Protein AF-A0A7S3BPE2-F1 (afdb_monomer)

pLDDT: mean 86.4, std 15.08, range [36.81, 98.5]

Secondary structure (DSSP, 8-state):
--EEEEEEE--TTS-PPTTSEEEEEETTEEEEEEEEEEET-SHHHHHHHHHHHHHTSTT--SSEEETTSPBT-EEEETTEEEEE---HHHHHHHHHTTS--S--SSSSBSSTT-B-PPP-S--EE-THHHHTTTTTTTT-PPPBGGGBEEEEHHHHHHHHHHHHTSBHHHHHHHTTTSTTGGGGGGHHHHHHHHHHHHHHTT--TT-EEEE-SEETTEE--HHHHHHHHHHHHHHHHHTT--HHHHHHHHHHHHHHHHHHHHHHTS-------------

Nearest PDB structures (foldseek):
  3cj9-assembly1_A  TM=8.556E-01  e=2.324E-18  Rattus norvegicus
  3cja-assembly1_A  TM=8.419E-01  e=1.132E-17  Rattus norvegicus
  4br2-assembly1_A  TM=8.421E-01  e=2.034E-17  Rattus norvegicus
  4br5-assembly1_A  TM=8.458E-01  e=2.287E-17  Rattus norvegicus
  4cd3-assembly1_A  TM=8.535E-01  e=8.808E-17  Rattus norvegicus

Solvent-accessible surface area (backbone atoms only — not comparable to full-atom values): 15849 Å² total; per-residue (Å²): 87,52,46,39,74,53,75,50,79,48,68,80,84,57,90,66,61,90,82,41,62,45,81,45,79,56,95,93,42,80,40,37,30,37,51,47,74,42,77,62,54,6,69,53,36,46,55,52,51,53,54,53,60,58,69,70,48,82,92,66,67,84,58,37,78,34,33,31,24,20,30,78,34,73,49,76,55,96,93,40,50,32,32,17,60,12,36,41,71,60,24,32,57,56,44,39,68,77,52,46,63,90,51,57,92,48,100,39,47,36,39,71,40,36,70,42,79,87,82,80,84,76,52,69,33,42,56,67,56,13,56,54,29,57,71,70,38,53,82,74,59,83,58,43,84,76,61,22,39,77,45,27,45,49,55,52,46,56,36,29,42,60,53,12,66,28,35,44,69,55,39,41,60,75,34,58,89,44,99,59,30,96,50,40,63,46,45,31,36,49,30,26,38,53,43,27,48,42,49,44,64,64,52,55,57,79,42,61,30,39,28,27,50,42,58,97,84,40,71,65,53,71,64,61,55,53,52,52,53,51,51,52,54,53,55,63,62,64,67,68,68,54,77,64,59,60,50,53,54,52,50,50,53,49,51,50,52,51,51,53,52,52,59,68,72,69,66,90,74,81,92,78,85,88,86,86,81,85,135

Structure (mmCIF, N/CA/C/O backbone):
data_AF-A0A7S3BPE2-F1
#
_entry.id   AF-A0A7S3BPE2-F1
#
loop_
_atom_site.group_PDB
_atom_site.id
_atom_site.type_symbol
_atom_site.label_atom_id
_atom_site.label_alt_id
_atom_site.label_comp_id
_atom_site.label_asym_id
_atom_site.label_entity_id
_atom_site.label_seq_id
_atom_site.pdbx_PDB_ins_code
_atom_site.Cartn_x
_atom_site.Cartn_y
_atom_site.Cartn_z
_atom_site.occupancy
_atom_site.B_iso_or_equiv
_atom_site.auth_seq_id
_atom_site.auth_comp_id
_atom_site.auth_asym_id
_atom_site.auth_atom_id
_atom_site.pdbx_PDB_model_num
ATOM 1 N N . GLY A 1 1 ? -8.905 -0.118 -6.591 1.00 89.12 1 GLY A N 1
ATOM 2 C CA . GLY A 1 1 ? -9.637 -0.971 -5.640 1.00 89.12 1 GLY A CA 1
ATOM 3 C C . GLY A 1 1 ? -9.271 -2.443 -5.707 1.00 89.12 1 GLY A C 1
ATOM 4 O O . GLY A 1 1 ? -8.959 -3.003 -4.668 1.00 89.12 1 GLY A O 1
ATOM 5 N N . GLY A 1 2 ? -9.324 -3.086 -6.885 1.00 95.75 2 GLY A N 1
ATOM 6 C CA . GLY A 1 2 ? -9.268 -4.557 -6.994 1.00 95.75 2 GLY A CA 1
ATOM 7 C C . GLY A 1 2 ? -7.913 -5.203 -7.315 1.00 95.75 2 GLY A C 1
ATOM 8 O O . GLY A 1 2 ? -7.803 -6.421 -7.237 1.00 95.75 2 GLY A O 1
ATOM 9 N N . SER A 1 3 ? -6.881 -4.442 -7.676 1.00 96.56 3 SER A N 1
ATOM 10 C CA . SER A 1 3 ? -5.548 -4.979 -7.981 1.00 96.56 3 SER A CA 1
ATOM 11 C C . SER A 1 3 ? -4.438 -4.004 -7.593 1.00 96.56 3 SER A C 1
ATOM 13 O O . SER A 1 3 ? -4.698 -2.818 -7.374 1.00 96.56 3 SER A O 1
ATOM 15 N N . VAL A 1 4 ? -3.213 -4.525 -7.530 1.00 97.06 4 VAL A N 1
ATOM 16 C CA . VAL A 1 4 ? -1.966 -3.757 -7.425 1.00 97.06 4 VAL A CA 1
ATOM 17 C C . VAL A 1 4 ? -1.021 -4.156 -8.551 1.00 97.06 4 VAL A C 1
ATOM 19 O O . VAL A 1 4 ? -1.048 -5.297 -9.023 1.00 97.06 4 VAL A O 1
ATOM 22 N N . GLN A 1 5 ? -0.203 -3.215 -9.007 1.00 96.44 5 GLN A N 1
ATOM 23 C CA . GLN A 1 5 ? 0.794 -3.430 -10.045 1.00 96.44 5 GLN A CA 1
ATOM 24 C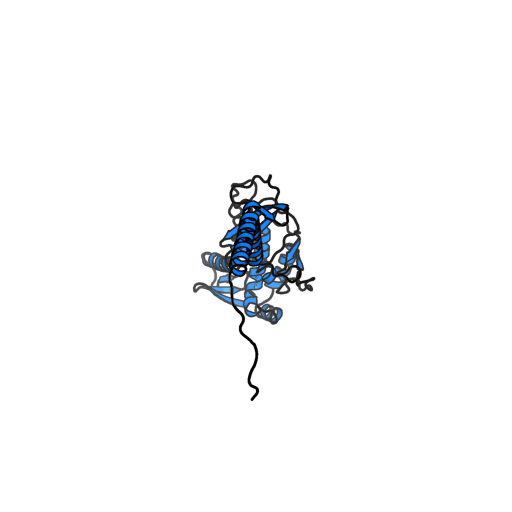 C . GLN A 1 5 ? 2.178 -3.039 -9.539 1.00 96.44 5 GLN A C 1
ATOM 26 O O . GLN A 1 5 ? 2.329 -2.056 -8.817 1.00 96.44 5 GLN A O 1
ATOM 31 N N . ILE A 1 6 ? 3.186 -3.788 -9.973 1.00 96.31 6 ILE A N 1
ATOM 32 C CA . ILE A 1 6 ? 4.593 -3.414 -9.866 1.00 96.31 6 ILE A CA 1
ATOM 33 C C . ILE A 1 6 ? 5.213 -3.487 -11.262 1.00 96.31 6 ILE A C 1
ATOM 35 O O . ILE A 1 6 ? 5.006 -4.451 -12.005 1.00 96.31 6 ILE A O 1
ATOM 39 N N . VAL A 1 7 ? 5.927 -2.425 -11.627 1.00 94.88 7 VAL A N 1
ATOM 40 C CA . VAL A 1 7 ? 6.552 -2.258 -12.938 1.00 94.88 7 VAL A CA 1
ATOM 41 C C . VAL A 1 7 ? 7.917 -1.621 -12.746 1.00 94.88 7 VAL A C 1
ATOM 43 O O . VAL A 1 7 ? 8.023 -0.617 -12.041 1.00 94.88 7 VAL A O 1
ATOM 46 N N . PHE A 1 8 ? 8.952 -2.195 -13.354 1.00 94.62 8 PHE A N 1
ATOM 47 C CA . PHE A 1 8 ? 10.292 -1.612 -13.365 1.00 94.62 8 PHE A CA 1
ATOM 48 C C . PHE A 1 8 ? 11.137 -2.174 -14.507 1.00 94.62 8 PHE A C 1
ATOM 50 O O . PHE A 1 8 ? 10.901 -3.277 -15.002 1.00 94.62 8 PHE A O 1
ATOM 57 N N . GLU A 1 9 ? 12.127 -1.397 -14.932 1.00 91.88 9 GLU A N 1
ATOM 58 C CA . GLU A 1 9 ? 13.112 -1.829 -15.919 1.00 91.88 9 GLU A CA 1
ATOM 59 C C . GLU A 1 9 ? 14.073 -2.849 -15.300 1.00 91.88 9 GLU A C 1
ATOM 61 O O . GLU A 1 9 ? 14.534 -2.689 -14.166 1.00 91.88 9 GLU A O 1
ATOM 66 N N . THR A 1 10 ? 14.375 -3.910 -16.042 1.00 89.00 10 THR A N 1
ATOM 67 C CA . THR A 1 10 ? 15.312 -4.953 -15.623 1.00 89.00 10 THR A CA 1
ATOM 68 C C . THR A 1 10 ? 16.063 -5.496 -16.843 1.00 89.00 10 THR A C 1
ATOM 70 O O . THR A 1 10 ? 15.498 -5.511 -17.945 1.00 89.00 10 THR A O 1
ATOM 73 N N . PRO A 1 11 ? 17.332 -5.934 -16.702 1.00 84.31 11 PRO A N 1
ATOM 74 C CA . PRO A 1 11 ? 18.114 -6.416 -17.834 1.00 84.31 11 PRO A CA 1
ATOM 75 C C . PRO A 1 11 ? 17.388 -7.505 -18.631 1.00 84.31 11 PRO A C 1
ATOM 77 O O . PRO A 1 11 ? 16.790 -8.420 -18.059 1.00 84.31 11 PRO A O 1
ATOM 80 N N . ALA A 1 12 ? 17.495 -7.445 -19.961 1.00 72.19 12 ALA A N 1
ATOM 81 C CA . ALA A 1 12 ? 16.906 -8.442 -20.861 1.00 72.19 12 ALA A CA 1
ATOM 82 C C . ALA A 1 12 ? 17.472 -9.861 -20.643 1.00 72.19 12 ALA A C 1
ATOM 84 O O . ALA A 1 12 ? 16.830 -10.846 -20.984 1.00 72.19 12 ALA A O 1
ATOM 85 N N . SER A 1 13 ? 18.657 -9.973 -20.029 1.00 65.56 13 SER A N 1
ATOM 86 C CA . SER A 1 13 ? 19.271 -11.241 -19.612 1.00 65.56 13 SER A CA 1
ATOM 87 C C . SER A 1 13 ? 18.634 -11.865 -18.364 1.00 65.56 13 SER A C 1
ATOM 89 O O . SER A 1 13 ? 19.063 -12.937 -17.927 1.00 65.56 13 SER A O 1
ATOM 91 N N . SER A 1 14 ? 17.631 -11.218 -17.764 1.00 68.62 14 SER A N 1
ATOM 92 C CA . SER A 1 14 ? 16.853 -11.825 -16.689 1.00 68.62 14 SER A CA 1
ATOM 93 C C . SER A 1 14 ? 16.206 -13.117 -17.202 1.00 68.62 14 SER A C 1
ATOM 95 O O . SER A 1 14 ? 15.531 -13.133 -18.227 1.00 68.62 14 SER A O 1
ATOM 97 N N . LYS A 1 15 ? 16.424 -14.237 -16.496 1.00 75.94 15 LYS A N 1
ATOM 98 C CA . LYS A 1 15 ? 15.817 -15.551 -16.796 1.00 75.94 15 LYS A CA 1
ATOM 99 C C . LYS A 1 15 ? 14.327 -15.568 -16.422 1.00 75.94 15 LYS A C 1
ATOM 101 O O . LYS A 1 15 ? 13.873 -16.431 -15.675 1.00 75.94 15 LYS A O 1
ATOM 106 N N . ALA A 1 16 ? 13.591 -14.555 -16.861 1.00 84.88 16 ALA A N 1
ATOM 107 C CA . ALA A 1 16 ? 12.189 -14.389 -16.549 1.00 84.88 16 ALA A CA 1
ATOM 108 C C . ALA A 1 16 ? 11.344 -15.418 -17.316 1.00 84.88 16 ALA A C 1
ATOM 110 O O . ALA A 1 16 ? 11.596 -15.656 -18.501 1.00 84.88 16 ALA A O 1
ATOM 111 N N . PRO A 1 17 ? 10.321 -16.016 -16.684 1.00 87.75 17 PRO A N 1
ATOM 112 C CA . PRO A 1 17 ? 9.344 -16.830 -17.392 1.00 87.75 17 PRO A CA 1
ATOM 113 C C . PRO A 1 17 ? 8.594 -16.014 -18.453 1.00 87.75 17 PRO A C 1
ATOM 115 O O . PRO A 1 17 ? 8.431 -14.794 -18.330 1.00 87.75 17 PRO A O 1
ATOM 118 N N . ALA A 1 18 ? 8.079 -16.702 -19.473 1.00 86.06 18 ALA A N 1
ATOM 119 C CA . ALA A 1 18 ? 7.260 -16.078 -20.506 1.00 86.06 18 ALA A CA 1
ATOM 120 C C . ALA A 1 18 ? 6.070 -15.313 -19.890 1.00 86.06 18 ALA A C 1
ATOM 122 O O . ALA A 1 18 ? 5.409 -15.798 -18.972 1.00 86.06 18 ALA A O 1
ATOM 123 N N . GLY A 1 19 ? 5.810 -14.104 -20.395 1.00 86.31 19 GLY A N 1
ATOM 124 C CA . GLY A 1 19 ? 4.695 -13.253 -19.962 1.00 86.31 19 GLY A CA 1
ATOM 125 C C . GLY A 1 19 ? 4.984 -12.302 -18.792 1.00 86.31 19 GLY A C 1
ATOM 126 O O . GLY A 1 19 ? 4.148 -11.449 -18.510 1.00 86.31 19 GLY A O 1
ATOM 127 N N . TYR A 1 20 ? 6.149 -12.390 -18.141 1.00 90.31 20 TYR A N 1
ATOM 128 C CA . TYR A 1 20 ? 6.545 -11.456 -17.069 1.00 90.31 20 TYR A CA 1
ATOM 129 C C . TYR A 1 20 ? 7.317 -10.227 -17.566 1.00 90.31 20 TYR A C 1
ATOM 131 O O . TYR A 1 20 ? 7.440 -9.237 -16.843 1.00 90.31 20 TYR A O 1
ATOM 139 N N . MET A 1 21 ? 7.834 -10.301 -18.791 1.00 91.81 21 MET A N 1
ATOM 140 C CA . MET A 1 21 ? 8.664 -9.278 -19.418 1.00 91.81 21 MET A CA 1
ATOM 141 C C . MET A 1 21 ? 7.967 -8.694 -20.642 1.00 91.81 21 MET A C 1
ATOM 143 O O . MET A 1 21 ? 7.301 -9.414 -21.385 1.00 91.81 21 MET A O 1
ATOM 147 N N . GLN A 1 22 ? 8.147 -7.394 -20.848 1.00 89.38 22 GLN A N 1
ATOM 148 C CA . GLN A 1 22 ? 7.654 -6.634 -21.990 1.00 89.38 22 GLN A CA 1
ATOM 149 C C . GLN A 1 22 ? 8.799 -5.815 -22.585 1.00 89.38 22 GLN A C 1
ATOM 151 O O . GLN A 1 22 ? 9.585 -5.214 -21.851 1.00 89.38 22 GLN A O 1
ATOM 156 N N . SER A 1 23 ? 8.879 -5.774 -23.911 1.00 87.81 23 SER A N 1
ATOM 157 C CA . SER A 1 23 ? 9.808 -4.905 -24.635 1.00 87.81 23 SER A CA 1
ATOM 158 C C . SER A 1 23 ? 9.074 -3.648 -25.087 1.00 87.81 23 SER A C 1
ATOM 160 O O . SER A 1 23 ? 8.006 -3.738 -25.690 1.00 87.81 23 SER A O 1
ATOM 162 N N . LEU A 1 24 ? 9.637 -2.478 -24.793 1.00 85.19 24 LEU A N 1
ATOM 163 C CA . LEU A 1 24 ? 9.073 -1.183 -25.162 1.00 85.19 24 LEU A CA 1
ATOM 164 C C . LEU A 1 24 ? 10.133 -0.329 -25.857 1.00 85.19 24 LEU A C 1
ATOM 166 O O . LEU A 1 24 ? 11.101 0.080 -25.223 1.00 85.19 24 LEU A O 1
ATOM 170 N N . SER A 1 25 ? 9.907 0.006 -27.124 1.00 84.31 25 SER A N 1
ATOM 171 C CA . SER A 1 25 ? 10.701 1.007 -27.840 1.00 84.31 25 SER A CA 1
ATOM 172 C C . SER A 1 25 ? 10.035 2.374 -27.691 1.00 84.31 25 SER A C 1
ATOM 174 O O . SER A 1 25 ? 8.953 2.610 -28.229 1.00 84.31 25 SER A O 1
ATOM 176 N N . PHE A 1 26 ? 10.648 3.284 -26.936 1.00 80.94 26 PHE A N 1
ATOM 177 C CA . PHE A 1 26 ? 10.093 4.615 -26.686 1.00 80.94 26 PHE A CA 1
ATOM 178 C C . PHE A 1 26 ? 11.198 5.669 -26.582 1.00 80.94 26 PHE A C 1
ATOM 180 O O . PHE A 1 26 ? 12.215 5.469 -25.920 1.00 80.94 26 PHE A O 1
ATOM 187 N N . GLY A 1 27 ? 11.006 6.817 -27.241 1.00 81.12 27 GLY A N 1
ATOM 188 C CA . GLY A 1 27 ? 11.987 7.910 -27.222 1.00 81.12 27 GLY A CA 1
ATOM 189 C C . GLY A 1 27 ? 13.354 7.526 -27.805 1.00 81.12 27 GLY A C 1
ATOM 190 O O . GLY A 1 27 ? 14.374 7.991 -27.307 1.00 81.12 27 GLY A O 1
ATOM 191 N N . GLY A 1 28 ? 13.378 6.645 -28.813 1.00 83.62 28 GLY A N 1
ATOM 192 C CA . GLY A 1 28 ? 14.608 6.177 -29.464 1.00 83.62 28 GLY A CA 1
ATOM 193 C C . GLY A 1 28 ? 15.440 5.190 -28.638 1.00 83.62 28 GLY A C 1
ATOM 194 O O . GLY A 1 28 ? 16.606 4.975 -28.955 1.00 83.62 28 GLY A O 1
ATOM 195 N N . ARG A 1 29 ? 14.870 4.616 -27.571 1.00 85.94 29 ARG A N 1
ATOM 196 C CA . ARG A 1 29 ? 15.522 3.615 -26.719 1.00 85.94 29 ARG A CA 1
ATOM 197 C C . ARG A 1 29 ? 14.636 2.390 -26.563 1.00 85.94 29 ARG A C 1
ATOM 199 O O . ARG A 1 29 ? 13.413 2.520 -26.493 1.00 85.94 29 ARG A O 1
ATOM 206 N N . ASP A 1 30 ? 15.276 1.235 -26.452 1.00 87.62 30 ASP A N 1
ATOM 207 C CA . ASP A 1 30 ? 14.616 -0.028 -26.152 1.00 87.62 30 ASP A CA 1
ATOM 208 C C . ASP A 1 30 ? 14.703 -0.320 -24.657 1.00 87.62 30 ASP A C 1
ATOM 210 O O . ASP A 1 30 ? 15.779 -0.296 -24.059 1.00 87.62 30 ASP A O 1
ATOM 214 N N . HIS A 1 31 ? 13.552 -0.607 -24.065 1.00 87.88 31 HIS A N 1
ATOM 215 C CA . HIS A 1 31 ? 13.393 -0.885 -22.649 1.00 87.88 31 HIS A CA 1
ATOM 216 C C . HIS A 1 31 ? 12.900 -2.315 -22.451 1.00 87.88 31 HIS A C 1
ATOM 218 O O . HIS A 1 31 ? 11.944 -2.757 -23.089 1.00 87.88 31 HIS A O 1
ATOM 224 N N . SER A 1 32 ? 13.537 -3.027 -21.525 1.00 91.12 32 SER A N 1
ATOM 225 C CA . SER A 1 32 ? 13.112 -4.346 -21.059 1.00 91.12 32 SER A CA 1
ATOM 226 C C . SER A 1 32 ? 12.452 -4.183 -19.695 1.00 91.12 32 SER A C 1
ATOM 228 O O . SER A 1 32 ? 13.100 -3.825 -18.711 1.00 91.12 32 SER A O 1
ATOM 230 N N . ILE A 1 33 ? 11.141 -4.392 -19.639 1.00 92.44 33 ILE A N 1
ATOM 231 C CA . ILE A 1 33 ? 10.307 -3.994 -18.507 1.00 92.44 33 ILE A CA 1
ATOM 232 C C . ILE A 1 33 ? 9.661 -5.230 -17.896 1.00 92.44 33 ILE A C 1
ATOM 234 O O . ILE A 1 33 ? 8.956 -5.976 -18.572 1.00 92.44 33 ILE A O 1
ATOM 238 N N . TYR A 1 34 ? 9.858 -5.416 -16.597 1.00 94.56 34 TYR A N 1
ATOM 239 C CA . TYR A 1 34 ? 9.073 -6.357 -15.815 1.00 94.56 34 TYR A CA 1
ATOM 240 C C . TYR A 1 34 ? 7.720 -5.732 -15.478 1.00 94.56 34 TYR A C 1
ATOM 242 O O . TYR A 1 34 ? 7.660 -4.604 -14.982 1.00 94.56 34 TYR A O 1
ATOM 250 N N . VAL A 1 35 ? 6.636 -6.470 -15.718 1.00 92.81 35 VAL A N 1
ATOM 251 C CA . VAL A 1 35 ? 5.269 -6.027 -15.424 1.00 92.81 35 VAL A CA 1
ATOM 252 C C . VAL A 1 35 ? 4.528 -7.143 -14.709 1.00 92.81 35 VAL A C 1
ATOM 254 O O . VAL A 1 35 ? 4.359 -8.237 -15.246 1.00 92.81 35 VAL A O 1
ATOM 257 N N . LYS A 1 36 ? 4.003 -6.852 -13.517 1.00 95.12 36 LYS A N 1
ATOM 258 C CA . LYS A 1 36 ? 3.102 -7.770 -12.821 1.00 95.12 36 LYS A CA 1
ATOM 259 C C . LYS A 1 36 ? 1.913 -7.036 -12.237 1.00 95.12 36 LYS A C 1
ATOM 261 O O . LYS A 1 36 ? 2.066 -6.067 -11.500 1.00 95.12 36 LYS A O 1
ATOM 266 N N . SER A 1 37 ? 0.721 -7.560 -12.520 1.00 96.19 37 SER A N 1
ATOM 267 C CA . SER A 1 37 ? -0.492 -7.225 -11.782 1.00 96.19 37 SER A CA 1
ATOM 268 C C . SER A 1 37 ? -0.879 -8.375 -10.858 1.00 96.19 37 SER A C 1
ATOM 270 O O . SER A 1 37 ? -0.958 -9.530 -11.279 1.00 96.19 37 SER A O 1
ATOM 272 N N . HIS A 1 38 ? -1.141 -8.045 -9.598 1.00 96.81 38 HIS A N 1
ATOM 273 C CA . HIS A 1 38 ? -1.719 -8.940 -8.609 1.00 96.81 38 HIS A CA 1
ATOM 274 C C . HIS A 1 38 ? -3.210 -8.607 -8.476 1.00 96.81 38 HIS A C 1
ATOM 276 O O . HIS A 1 38 ? -3.608 -7.658 -7.795 1.00 96.81 38 HIS A O 1
ATOM 282 N N . LEU A 1 39 ? -4.042 -9.359 -9.197 1.00 96.31 39 LEU A N 1
ATOM 283 C CA . LEU A 1 39 ? -5.498 -9.241 -9.135 1.00 96.31 39 LEU A CA 1
ATOM 284 C C . LEU A 1 39 ? -6.024 -9.783 -7.799 1.00 96.31 39 LEU A C 1
ATOM 286 O O . LEU A 1 39 ? -5.537 -10.801 -7.320 1.00 96.31 39 LEU A O 1
ATOM 290 N N . GLY A 1 40 ? -7.000 -9.104 -7.197 1.00 96.44 40 GLY A N 1
ATOM 291 C CA . GLY A 1 40 ? -7.505 -9.409 -5.852 1.00 96.44 40 GLY A CA 1
ATOM 292 C C . GLY A 1 40 ? -6.679 -8.779 -4.726 1.00 96.44 40 GLY A C 1
ATOM 293 O O . GLY A 1 40 ? -7.059 -8.865 -3.566 1.00 96.44 40 GLY A O 1
ATOM 294 N N . TYR A 1 41 ? -5.585 -8.097 -5.069 1.00 97.06 41 TYR A N 1
ATOM 295 C CA . TYR A 1 41 ? -4.664 -7.456 -4.131 1.00 97.06 41 TYR A CA 1
ATOM 296 C C . TYR A 1 41 ? -4.720 -5.933 -4.229 1.00 97.06 41 TYR A C 1
ATOM 298 O O . TYR A 1 41 ? -3.713 -5.273 -4.051 1.00 97.06 41 TYR A O 1
ATOM 306 N N . GLY A 1 42 ? -5.856 -5.342 -4.586 1.00 97.31 42 GLY A N 1
ATOM 307 C CA . GLY A 1 42 ? -6.024 -3.896 -4.422 1.00 97.31 42 GLY A CA 1
ATOM 308 C C . GLY A 1 42 ? -6.536 -3.553 -3.022 1.00 97.31 42 GLY A C 1
ATOM 309 O O . GLY A 1 42 ? -7.003 -4.429 -2.297 1.00 97.31 42 GLY A O 1
ATOM 310 N N . LEU A 1 43 ? -6.492 -2.269 -2.654 1.00 96.62 43 LEU A N 1
ATOM 311 C CA . LEU A 1 43 ? -6.839 -1.807 -1.304 1.00 96.62 43 LEU A CA 1
ATOM 312 C C . LEU A 1 43 ? -8.238 -2.250 -0.821 1.00 96.62 43 LEU A C 1
ATOM 314 O O . LEU A 1 43 ? -8.382 -2.707 0.308 1.00 96.62 43 LEU A O 1
ATOM 318 N N . ASP A 1 44 ? -9.270 -2.170 -1.667 1.00 96.62 44 ASP A N 1
ATOM 319 C CA . ASP A 1 44 ? -10.645 -2.535 -1.274 1.00 96.62 44 ASP A CA 1
ATOM 320 C C . ASP A 1 44 ? -10.828 -4.053 -1.151 1.00 96.62 44 ASP A C 1
ATOM 322 O O . ASP A 1 44 ? -11.542 -4.541 -0.268 1.00 96.62 44 ASP A O 1
ATOM 326 N N . ALA A 1 45 ? -10.143 -4.807 -2.015 1.00 97.19 45 ALA A N 1
ATOM 327 C CA . ALA A 1 45 ? -10.106 -6.261 -1.934 1.00 97.19 45 ALA A CA 1
ATOM 328 C C . ALA A 1 45 ? -9.388 -6.716 -0.653 1.00 97.19 45 ALA A C 1
ATOM 330 O O . ALA A 1 45 ? -9.893 -7.587 0.054 1.00 97.19 45 ALA A O 1
ATOM 331 N N . ALA A 1 46 ? -8.278 -6.060 -0.297 1.00 96.44 46 ALA A N 1
ATOM 332 C CA . ALA A 1 46 ? -7.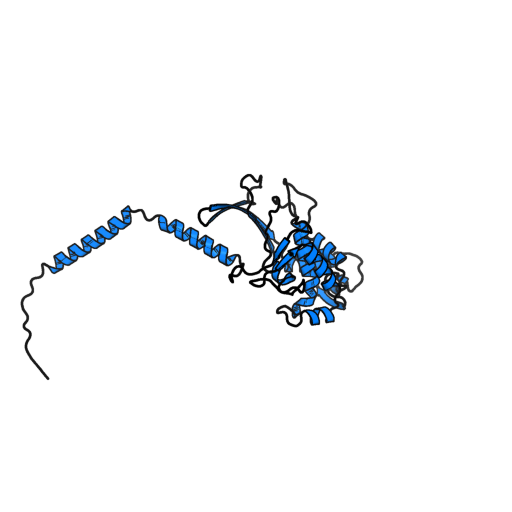559 -6.309 0.946 1.00 96.44 46 ALA A CA 1
ATOM 333 C C . ALA A 1 46 ? -8.433 -6.031 2.178 1.00 96.44 46 ALA A C 1
ATOM 335 O O . ALA A 1 46 ? -8.532 -6.888 3.051 1.00 96.44 46 ALA A O 1
ATOM 336 N N . ARG A 1 47 ? -9.147 -4.895 2.226 1.00 96.69 47 ARG A N 1
ATOM 337 C CA . ARG A 1 47 ? -10.099 -4.597 3.315 1.00 96.69 47 ARG A CA 1
ATOM 338 C C . ARG A 1 47 ? -11.143 -5.701 3.479 1.00 96.69 47 ARG A C 1
ATOM 340 O O . ARG A 1 47 ? -11.355 -6.181 4.587 1.00 96.69 47 ARG A O 1
ATOM 347 N N . SER A 1 48 ? -11.761 -6.135 2.381 1.00 96.75 48 SER A N 1
ATOM 348 C CA . SER A 1 48 ? -12.776 -7.198 2.415 1.00 96.75 48 SER A CA 1
ATOM 349 C C . SER A 1 48 ? -12.195 -8.525 2.916 1.00 96.75 48 SER A C 1
ATOM 351 O O . SER A 1 48 ? -12.773 -9.162 3.795 1.00 96.75 48 SER A O 1
ATOM 353 N N . ALA A 1 49 ? -11.010 -8.900 2.426 1.00 95.88 49 ALA A N 1
ATOM 354 C CA . ALA A 1 49 ? -10.320 -10.117 2.840 1.00 95.88 49 ALA A CA 1
ATOM 355 C C . ALA A 1 49 ? -9.968 -10.117 4.339 1.00 95.88 49 ALA A C 1
ATOM 357 O O . ALA A 1 49 ? -10.026 -11.160 4.987 1.00 95.88 49 ALA A O 1
ATOM 358 N N . MET A 1 50 ? -9.652 -8.954 4.916 1.00 94.94 50 MET A N 1
ATOM 359 C CA . MET A 1 50 ? -9.370 -8.807 6.348 1.00 94.94 50 MET A CA 1
ATOM 360 C C . MET A 1 50 ? -10.584 -9.132 7.218 1.00 94.94 50 MET A C 1
ATOM 362 O O . MET A 1 50 ? -10.459 -9.892 8.183 1.00 94.94 50 MET A O 1
ATOM 366 N N . PHE A 1 51 ? -11.761 -8.617 6.853 1.00 95.56 51 PHE A N 1
ATOM 367 C CA . PHE A 1 51 ? -13.002 -8.975 7.533 1.00 95.56 51 PHE A CA 1
ATOM 368 C C . PHE A 1 51 ? -13.308 -10.468 7.378 1.00 95.56 51 PHE A C 1
ATOM 370 O O . PHE A 1 51 ? -13.573 -11.141 8.374 1.00 95.56 51 PHE A O 1
ATOM 377 N N . ASP A 1 52 ? -13.190 -11.013 6.165 1.00 95.56 52 ASP A N 1
ATOM 378 C CA . ASP A 1 52 ? -13.438 -12.436 5.904 1.00 95.56 52 ASP A CA 1
ATOM 379 C C . ASP A 1 52 ? -12.515 -13.355 6.728 1.00 95.56 52 ASP A C 1
ATOM 381 O O . ASP A 1 52 ? -12.984 -14.328 7.324 1.00 95.56 52 ASP A O 1
ATOM 385 N N . MET A 1 53 ? -11.225 -13.020 6.854 1.00 94.44 53 MET A N 1
ATOM 386 C CA . MET A 1 53 ? -10.279 -13.762 7.699 1.00 94.44 53 MET A CA 1
ATOM 387 C C . MET A 1 53 ? -10.667 -13.754 9.184 1.00 94.44 53 MET A C 1
ATOM 389 O O . MET A 1 53 ? -10.429 -14.738 9.890 1.00 94.44 53 MET A O 1
ATOM 393 N N . LEU A 1 54 ? -11.241 -12.654 9.678 1.00 94.06 54 LEU A N 1
ATOM 394 C CA . LEU A 1 54 ? -11.681 -12.544 11.068 1.00 94.06 54 LEU A CA 1
ATOM 395 C C . LEU A 1 54 ? -12.987 -13.307 11.322 1.00 94.06 54 LEU A C 1
ATOM 397 O O . LEU A 1 54 ? -13.103 -13.944 12.367 1.00 94.06 54 LEU A O 1
ATOM 401 N N . VAL A 1 55 ? -13.924 -13.312 10.367 1.00 93.25 55 VAL A N 1
ATOM 402 C CA . VAL A 1 55 ? -15.175 -14.091 10.454 1.00 93.25 55 VAL A CA 1
ATOM 403 C C . VAL A 1 55 ? -14.904 -15.597 10.469 1.00 93.25 55 VAL A C 1
ATOM 405 O O . VAL A 1 55 ? -15.544 -16.334 11.215 1.00 93.25 55 VAL A O 1
ATOM 408 N N . GLN A 1 56 ? -13.940 -16.075 9.678 1.00 87.94 56 GLN A N 1
ATOM 409 C CA . GLN A 1 56 ? -13.617 -17.506 9.597 1.00 87.94 56 GLN A CA 1
ATOM 410 C C . GLN A 1 56 ? -12.987 -18.072 10.884 1.00 87.94 56 GLN A C 1
ATOM 412 O O . GLN A 1 56 ? -12.905 -19.293 11.058 1.00 87.94 56 GLN A O 1
ATOM 417 N N . LYS A 1 57 ? -12.544 -17.213 11.810 1.00 83.81 57 LYS A N 1
ATOM 418 C CA . LYS A 1 57 ? -11.932 -17.638 13.070 1.00 83.81 57 LYS A CA 1
ATOM 419 C C . LYS A 1 57 ? -13.007 -18.150 14.044 1.00 83.81 57 LYS A C 1
ATOM 421 O O . LYS A 1 57 ? -13.758 -17.375 14.627 1.00 83.81 57 LYS A O 1
ATOM 426 N N . LYS A 1 58 ? -13.064 -19.472 14.251 1.00 68.25 58 LYS A N 1
ATOM 427 C CA . LYS A 1 58 ? -14.013 -20.120 15.180 1.00 68.25 58 LYS A CA 1
ATOM 428 C C . LYS A 1 58 ? -13.778 -19.701 16.644 1.00 68.25 58 LYS A C 1
ATOM 430 O O . LYS A 1 58 ? -12.633 -19.558 17.066 1.00 68.25 58 LYS A O 1
ATOM 435 N N . GLY A 1 59 ? -14.866 -19.582 17.416 1.00 66.19 59 GLY A N 1
ATOM 436 C CA . GLY A 1 59 ? -14.836 -19.448 18.884 1.00 66.19 59 GLY A CA 1
ATOM 437 C C . GLY A 1 59 ? -14.488 -18.058 19.436 1.00 66.19 59 GLY A C 1
ATOM 438 O O . GLY A 1 59 ? -13.986 -17.968 20.550 1.00 66.19 59 GLY A O 1
ATOM 439 N N . GLY A 1 60 ? -14.698 -16.986 18.663 1.00 67.94 60 GLY A N 1
ATOM 440 C CA . GLY A 1 60 ? -14.382 -15.613 19.075 1.00 67.94 60 GLY A CA 1
ATOM 441 C C . GLY A 1 60 ? -15.468 -14.917 19.906 1.00 67.94 60 GLY A C 1
ATOM 442 O O . GLY A 1 60 ? -16.658 -15.196 19.759 1.00 67.94 60 GLY A O 1
ATOM 443 N N . GLU A 1 61 ? -15.032 -13.972 20.741 1.00 75.62 61 GLU A N 1
ATOM 444 C CA . GLU A 1 61 ? -15.875 -12.983 21.426 1.00 75.62 61 GLU A CA 1
ATOM 445 C C . GLU A 1 61 ? -16.677 -12.156 20.399 1.00 75.62 61 GLU A C 1
ATOM 447 O O . GLU A 1 61 ? -16.166 -11.829 19.323 1.00 75.62 61 GLU A O 1
ATOM 452 N N . LYS A 1 62 ? -17.938 -11.839 20.722 1.00 87.06 62 LYS A N 1
ATOM 453 C CA . LYS A 1 62 ? -18.791 -10.930 19.942 1.00 87.06 62 LYS A CA 1
ATOM 454 C C . LYS A 1 62 ? -18.987 -9.630 20.737 1.00 87.06 62 LYS A C 1
ATOM 456 O O . LYS A 1 62 ? -19.369 -9.734 21.901 1.00 87.06 62 LYS A O 1
ATOM 461 N N . PRO A 1 63 ? -18.805 -8.438 20.139 1.00 92.62 63 PRO A N 1
ATOM 462 C CA . PRO A 1 63 ? -18.371 -8.183 18.758 1.00 92.62 63 PRO A CA 1
ATOM 463 C C . PRO A 1 63 ? -16.920 -8.622 18.489 1.00 92.62 63 PRO A C 1
ATOM 465 O O . PRO A 1 63 ? -16.082 -8.609 19.389 1.00 92.62 63 PRO A O 1
ATOM 468 N N . ILE A 1 64 ? -16.614 -9.002 17.241 1.00 95.38 64 ILE A N 1
ATOM 469 C CA . ILE A 1 64 ? -15.264 -9.451 16.864 1.00 95.38 64 ILE A CA 1
ATOM 470 C C . ILE A 1 64 ? -14.302 -8.260 16.899 1.00 95.38 64 ILE A C 1
ATOM 472 O O . ILE A 1 64 ? -14.533 -7.230 16.265 1.00 95.38 64 ILE A O 1
ATOM 476 N N . ARG A 1 65 ? -13.173 -8.413 17.594 1.00 95.44 65 ARG A N 1
ATOM 477 C CA . ARG A 1 65 ? -12.129 -7.382 17.641 1.00 95.44 65 ARG A CA 1
ATOM 478 C C . ARG A 1 65 ? -11.381 -7.260 16.311 1.00 95.44 65 ARG A C 1
ATOM 480 O O . ARG A 1 65 ? -10.761 -8.228 15.858 1.00 95.44 65 ARG A O 1
ATOM 487 N N . HIS A 1 66 ? -11.391 -6.064 15.725 1.00 96.56 66 HIS A N 1
ATOM 488 C CA . HIS A 1 66 ? -10.716 -5.735 14.472 1.00 96.56 66 HIS A CA 1
ATOM 489 C C . HIS A 1 66 ? -9.486 -4.844 14.724 1.00 96.56 66 HIS A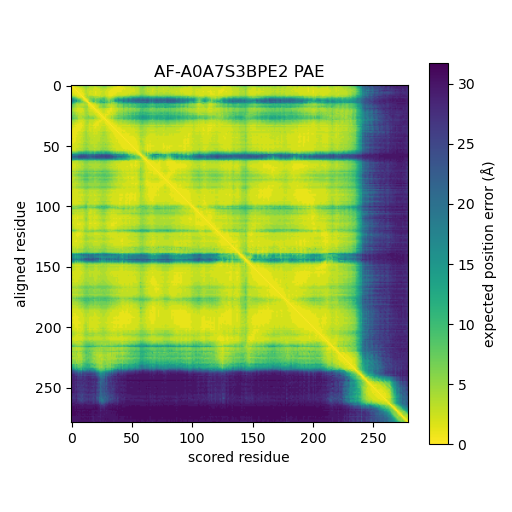 C 1
ATOM 491 O O . HIS A 1 66 ? -9.647 -3.670 15.061 1.00 96.56 66 HIS A O 1
ATOM 497 N N . PRO A 1 67 ? -8.255 -5.337 14.502 1.00 97.38 67 PRO A N 1
ATOM 498 C CA . PRO A 1 67 ? -7.053 -4.602 14.892 1.00 97.38 67 PRO A CA 1
ATOM 499 C C . PRO A 1 67 ? -6.744 -3.369 14.054 1.00 97.38 67 PRO A C 1
ATOM 501 O O . PRO A 1 67 ? -6.049 -2.468 14.497 1.00 97.38 67 PRO A O 1
ATOM 504 N N . CYS A 1 68 ? -7.283 -3.307 12.842 1.00 98.06 68 CYS A N 1
ATOM 505 C CA . CYS A 1 68 ? -7.029 -2.189 11.941 1.00 98.06 68 CYS A CA 1
ATOM 506 C C . CYS A 1 68 ? -8.061 -1.057 12.009 1.00 98.06 68 CYS A C 1
ATOM 508 O O . CYS A 1 68 ? -7.939 -0.096 11.251 1.00 98.06 68 CYS A O 1
ATOM 510 N N . LEU A 1 69 ? -9.107 -1.203 12.830 1.00 97.69 69 LEU A N 1
ATOM 511 C CA . LEU A 1 69 ? -10.088 -0.140 13.050 1.00 97.69 69 LEU A CA 1
ATOM 512 C C . LEU A 1 69 ? -9.690 0.650 14.308 1.00 97.69 69 LEU A C 1
ATOM 514 O O . LEU A 1 69 ? -9.204 0.024 15.259 1.00 97.69 69 LEU A O 1
ATOM 518 N N . PRO A 1 70 ? -9.918 1.978 14.347 1.00 97.56 70 PRO A N 1
ATOM 519 C CA . PRO A 1 70 ? -9.651 2.793 15.525 1.00 97.56 70 PRO A CA 1
ATOM 520 C C . PRO A 1 70 ? -10.356 2.253 16.760 1.00 97.56 70 PRO A C 1
ATOM 522 O O . PRO A 1 70 ? -11.458 1.699 16.678 1.00 97.56 70 PRO A O 1
ATOM 525 N N . LYS A 1 71 ? -9.750 2.467 17.926 1.00 97.44 71 LYS A N 1
ATOM 526 C CA . LYS A 1 71 ? -10.356 2.065 19.192 1.00 97.44 71 LYS A CA 1
ATOM 527 C C . LYS A 1 71 ? -11.747 2.692 19.348 1.00 97.44 71 LYS A C 1
ATOM 529 O O . LYS A 1 71 ? -11.916 3.901 19.187 1.00 97.44 71 LYS A O 1
ATOM 534 N N . GLY A 1 72 ? -12.739 1.858 19.664 1.00 95.00 72 GLY A N 1
ATOM 535 C CA . GLY A 1 72 ? -14.133 2.284 19.843 1.00 95.00 72 GLY A CA 1
ATOM 536 C C . GLY A 1 72 ? -14.926 2.462 18.543 1.00 95.00 72 GLY A C 1
ATOM 537 O O . GLY A 1 72 ? -16.114 2.775 18.599 1.00 95.00 72 GLY A O 1
ATOM 538 N N . GLU A 1 73 ? -14.315 2.237 17.376 1.00 96.44 73 GLU A N 1
ATOM 539 C CA . GLU A 1 73 ? -15.059 2.149 16.122 1.00 96.44 73 GLU A CA 1
ATOM 540 C C . GLU A 1 73 ? -15.915 0.885 16.094 1.00 96.44 73 GLU A C 1
ATOM 542 O O . GLU A 1 73 ? -15.461 -0.187 16.494 1.00 96.44 73 GLU A O 1
ATOM 547 N N . THR A 1 74 ? -17.145 1.009 15.600 1.00 95.69 74 THR A N 1
ATOM 548 C CA . THR A 1 74 ? -18.067 -0.122 15.452 1.00 95.69 74 THR A CA 1
ATOM 549 C C . THR A 1 74 ? -18.528 -0.202 14.011 1.00 95.69 74 THR A C 1
ATOM 551 O O . THR A 1 74 ? -18.847 0.810 13.395 1.00 95.69 74 THR A O 1
ATOM 554 N N . MET A 1 75 ? -18.513 -1.409 13.458 1.00 94.06 75 MET A N 1
ATOM 555 C CA . MET A 1 75 ? -18.827 -1.662 12.053 1.00 94.06 75 MET A CA 1
ATOM 556 C C . MET A 1 75 ? -19.562 -2.990 11.928 1.00 94.06 75 MET A C 1
ATOM 558 O O . MET A 1 75 ? -19.279 -3.930 12.669 1.00 94.06 75 MET A O 1
ATOM 562 N N . GLU A 1 76 ? -20.458 -3.092 10.952 1.00 94.38 76 GLU A N 1
ATOM 563 C CA . GLU A 1 76 ? -21.073 -4.362 10.574 1.00 94.38 76 GLU A CA 1
ATOM 564 C C . GLU A 1 76 ? -20.567 -4.817 9.209 1.00 94.38 76 GLU A C 1
ATOM 566 O O . GLU A 1 76 ? -20.499 -4.040 8.256 1.00 94.38 76 GLU A O 1
ATOM 571 N N . TYR A 1 77 ? -20.225 -6.099 9.106 1.00 94.19 77 TYR A N 1
ATOM 572 C CA . TYR A 1 77 ? -19.836 -6.727 7.851 1.00 94.19 77 TYR A CA 1
ATOM 573 C C . TYR A 1 77 ? -20.431 -8.131 7.781 1.00 94.19 77 TYR A C 1
ATOM 575 O O . TYR A 1 77 ? -20.219 -8.939 8.682 1.00 94.19 77 TYR A O 1
ATOM 583 N N . LYS A 1 78 ? -21.204 -8.419 6.724 1.00 94.25 78 LYS A N 1
ATOM 584 C CA . LYS A 1 78 ? -21.921 -9.699 6.541 1.00 94.25 78 LYS A CA 1
ATOM 585 C C . LYS A 1 78 ? -22.684 -10.145 7.805 1.00 94.25 78 LYS A C 1
ATOM 587 O O . LYS A 1 78 ? -22.573 -11.293 8.218 1.00 94.25 78 LYS A O 1
ATOM 592 N N . GLN A 1 79 ? -23.442 -9.223 8.415 1.00 92.94 79 GLN A N 1
ATOM 593 C CA . GLN A 1 79 ? -24.245 -9.451 9.635 1.00 92.94 79 GLN A CA 1
ATOM 594 C C . GLN A 1 79 ? -23.417 -9.829 10.880 1.00 92.94 79 GLN A C 1
ATOM 596 O O . GLN A 1 79 ? -23.943 -10.364 11.855 1.00 92.94 79 GLN A O 1
ATOM 601 N N . VAL A 1 80 ? -22.111 -9.554 10.861 1.00 93.75 80 VAL A N 1
ATOM 602 C CA . VAL A 1 80 ? -21.214 -9.720 12.003 1.00 93.75 80 VAL A CA 1
ATOM 603 C C . VAL A 1 80 ? -20.760 -8.344 12.470 1.00 93.75 80 VAL A C 1
ATOM 605 O O . VAL A 1 80 ? -20.250 -7.550 11.678 1.00 93.75 80 VAL A O 1
ATOM 608 N N . SER A 1 81 ? -20.943 -8.066 13.758 1.00 95.44 81 SER A N 1
ATOM 609 C CA . SER A 1 81 ? -20.510 -6.816 14.381 1.00 95.44 81 SER A CA 1
ATOM 610 C C . SER A 1 81 ? -19.035 -6.887 14.779 1.00 95.44 81 SER A C 1
ATOM 612 O O . SER A 1 81 ? -18.575 -7.871 15.372 1.00 95.44 81 SER A O 1
ATOM 614 N N . PHE A 1 82 ? -18.311 -5.810 14.494 1.00 96.25 82 PHE A N 1
ATOM 615 C CA . PHE A 1 82 ? -16.902 -5.624 14.804 1.00 96.25 82 PHE A CA 1
ATOM 616 C C . PHE A 1 82 ? -16.701 -4.426 15.723 1.00 96.25 82 PHE A C 1
ATOM 618 O O . PHE A 1 82 ? -17.430 -3.438 15.633 1.00 96.25 82 PHE A O 1
ATOM 625 N N . VAL A 1 83 ? -15.669 -4.507 16.560 1.00 96.88 83 VAL A N 1
ATOM 626 C CA . VAL A 1 83 ? -15.173 -3.382 17.357 1.00 96.88 83 VAL A CA 1
ATOM 627 C C . VAL A 1 83 ? -13.682 -3.186 17.109 1.00 96.88 83 VAL A C 1
ATOM 629 O O . VAL A 1 83 ? -12.913 -4.149 17.125 1.00 96.88 83 VAL A O 1
ATOM 632 N N . GLY A 1 84 ? -13.267 -1.951 16.848 1.00 97.25 84 GLY A N 1
ATOM 633 C CA . GLY A 1 84 ? -11.864 -1.612 16.651 1.00 97.25 84 GLY A CA 1
ATOM 634 C C . GLY A 1 84 ? -11.074 -1.616 17.956 1.00 97.25 84 GLY A C 1
ATOM 635 O O . GLY A 1 84 ? -11.559 -1.133 18.984 1.00 97.25 84 GLY A O 1
ATOM 636 N N . ASP A 1 85 ? -9.857 -2.165 17.916 1.00 96.50 85 ASP A N 1
ATOM 637 C CA . ASP A 1 85 ? -8.912 -2.126 19.041 1.00 96.50 85 ASP A CA 1
ATOM 638 C C . ASP A 1 85 ? -7.590 -1.396 18.732 1.00 96.50 85 ASP A C 1
ATOM 640 O O . ASP A 1 85 ? -6.813 -1.175 19.658 1.00 96.50 85 ASP A O 1
ATOM 644 N N . GLY A 1 86 ? -7.375 -0.939 17.489 1.00 97.44 86 GLY A N 1
ATOM 645 C CA . GLY A 1 86 ? -6.242 -0.082 17.113 1.00 97.44 86 GLY A CA 1
ATOM 646 C C . GLY A 1 86 ? -4.854 -0.724 17.240 1.00 97.44 86 GLY A C 1
ATOM 647 O O . GLY A 1 86 ? -3.846 -0.021 17.281 1.00 97.44 86 GLY A O 1
ATOM 648 N N . ASP A 1 87 ? -4.757 -2.053 17.329 1.00 98.12 87 ASP A N 1
ATOM 649 C CA . ASP A 1 87 ? -3.475 -2.741 17.496 1.00 98.12 87 ASP A CA 1
ATOM 650 C C . ASP A 1 87 ? -2.703 -2.838 16.165 1.00 98.12 87 ASP A C 1
ATOM 652 O O . ASP A 1 87 ? -2.966 -3.707 15.324 1.00 98.12 87 ASP A O 1
ATOM 656 N N . TRP A 1 88 ? -1.701 -1.967 15.990 1.00 98.25 88 TRP A N 1
ATOM 657 C CA . TRP A 1 88 ? -0.826 -1.942 14.810 1.00 98.25 88 TRP A CA 1
ATOM 658 C C . TRP A 1 88 ? -0.174 -3.296 14.517 1.00 98.25 88 TRP A C 1
ATOM 660 O O . TRP A 1 88 ? -0.214 -3.770 13.382 1.00 98.25 88 TRP A O 1
ATOM 670 N N . HIS A 1 89 ? 0.402 -3.952 15.525 1.00 98.31 89 HIS A N 1
ATOM 671 C CA . HIS A 1 89 ? 1.157 -5.190 15.339 1.00 98.31 89 HIS A CA 1
ATOM 672 C C . HIS A 1 89 ? 0.246 -6.329 14.874 1.00 98.31 89 HIS A C 1
ATOM 674 O O . HIS A 1 89 ? 0.581 -7.077 13.948 1.00 98.31 89 HIS A O 1
ATOM 680 N N . ARG A 1 90 ? -0.942 -6.449 15.475 1.00 97.94 90 ARG A N 1
ATOM 681 C CA . ARG A 1 90 ? -1.966 -7.403 15.040 1.00 97.94 90 ARG A CA 1
ATOM 682 C C . ARG A 1 90 ? -2.522 -7.040 13.671 1.00 97.94 90 ARG A C 1
ATOM 684 O O . ARG A 1 90 ? -2.759 -7.955 12.883 1.00 97.94 90 ARG A O 1
ATOM 691 N N . CYS A 1 91 ? -2.712 -5.755 13.379 1.00 98.50 91 CYS A N 1
ATOM 692 C CA . CYS A 1 91 ? -3.195 -5.291 12.086 1.00 98.50 91 CYS A CA 1
ATOM 693 C C . CYS A 1 91 ? -2.199 -5.630 10.972 1.00 98.50 91 CYS A C 1
ATOM 695 O O . CYS A 1 91 ? -2.553 -6.330 10.025 1.00 98.50 91 CYS A O 1
ATOM 697 N N . PHE A 1 92 ? -0.938 -5.231 11.125 1.00 98.38 92 PHE A N 1
ATOM 698 C CA . PHE A 1 92 ? 0.141 -5.513 10.184 1.00 98.38 92 PHE A CA 1
ATOM 699 C C . PHE A 1 92 ? 0.328 -7.019 9.964 1.00 98.38 92 PHE A C 1
ATOM 701 O O . PHE A 1 92 ? 0.368 -7.485 8.826 1.00 98.38 92 PHE A O 1
ATOM 708 N N . LYS A 1 93 ? 0.340 -7.818 11.041 1.00 97.69 93 LYS A N 1
ATOM 709 C CA . LYS A 1 93 ? 0.414 -9.283 10.941 1.00 97.69 93 LYS A CA 1
ATOM 710 C C . LYS A 1 93 ? -0.783 -9.880 10.204 1.00 97.69 93 LYS A C 1
ATOM 712 O O . LYS A 1 93 ? -0.624 -10.864 9.489 1.00 97.69 93 LYS A O 1
ATOM 717 N N . LEU A 1 94 ? -1.982 -9.338 10.407 1.00 97.38 94 LEU A N 1
ATOM 718 C CA . LEU A 1 94 ? -3.187 -9.796 9.722 1.00 97.38 94 LEU A CA 1
ATOM 719 C C . LEU A 1 94 ? -3.144 -9.425 8.229 1.00 97.38 94 LEU A C 1
ATOM 721 O O . LEU A 1 94 ? -3.452 -10.285 7.412 1.00 97.38 94 LEU A O 1
ATOM 725 N N . GLN A 1 95 ? -2.649 -8.234 7.872 1.00 97.81 95 GLN A N 1
ATOM 726 C CA . GLN A 1 95 ? -2.416 -7.828 6.478 1.00 97.81 95 GLN A CA 1
ATOM 727 C C . GLN A 1 95 ? -1.371 -8.712 5.785 1.00 97.81 95 GLN A C 1
ATOM 729 O O . GLN A 1 95 ? -1.577 -9.140 4.652 1.00 97.81 95 GLN A O 1
ATOM 734 N N . LEU A 1 96 ? -0.273 -9.058 6.467 1.00 97.62 96 LEU A N 1
ATOM 735 C CA . LEU A 1 96 ? 0.756 -9.946 5.912 1.00 97.62 96 LEU A CA 1
ATOM 736 C C . LEU A 1 96 ? 0.209 -11.323 5.511 1.00 97.62 96 LEU A C 1
ATOM 738 O O . LEU A 1 96 ? 0.708 -11.913 4.558 1.00 97.62 96 LEU A O 1
ATOM 742 N N . LYS A 1 97 ? -0.840 -11.822 6.179 1.00 96.50 97 LYS A N 1
ATOM 743 C CA . LYS A 1 97 ? -1.468 -13.108 5.824 1.00 96.50 97 LYS A CA 1
ATOM 744 C C . LYS A 1 97 ? -2.136 -13.112 4.451 1.00 96.50 97 LYS A C 1
ATOM 746 O O . LYS A 1 97 ? -2.402 -14.194 3.937 1.00 96.50 97 LYS A O 1
ATOM 751 N N . LEU A 1 98 ? -2.412 -11.945 3.866 1.00 96.25 98 LEU A N 1
ATOM 752 C CA . LEU A 1 98 ? -2.941 -11.855 2.505 1.00 96.25 98 LEU A CA 1
ATOM 753 C C . LEU A 1 98 ? -1.934 -12.378 1.472 1.00 96.25 98 LEU A C 1
ATOM 755 O O . LEU A 1 98 ? -2.330 -12.859 0.409 1.00 96.25 98 LEU A O 1
ATOM 759 N N . PHE A 1 99 ? -0.640 -12.279 1.775 1.00 96.88 99 PHE A N 1
ATOM 760 C CA . PHE A 1 99 ? 0.445 -12.564 0.849 1.00 96.88 99 PHE A CA 1
ATOM 761 C C . PHE A 1 99 ? 1.084 -13.916 1.183 1.00 96.88 99 PHE A C 1
ATOM 763 O O . PHE A 1 99 ? 1.804 -14.046 2.172 1.00 96.88 99 PHE A O 1
ATOM 770 N N . ASP A 1 100 ? 0.840 -14.936 0.358 1.00 93.62 100 ASP A N 1
ATOM 771 C CA . ASP A 1 100 ? 1.460 -16.247 0.549 1.00 93.62 100 ASP A CA 1
ATOM 772 C C . ASP A 1 100 ? 2.854 -16.276 -0.084 1.00 93.62 100 ASP A C 1
ATOM 774 O O . ASP A 1 100 ? 2.989 -16.200 -1.300 1.00 93.62 100 ASP A O 1
ATOM 778 N N . ASN A 1 101 ? 3.907 -16.409 0.714 1.00 90.31 101 ASN A N 1
ATOM 779 C CA . ASN A 1 101 ? 5.282 -16.524 0.218 1.00 90.31 101 ASN A CA 1
ATOM 780 C C . ASN A 1 101 ? 5.892 -17.921 0.434 1.00 90.31 101 ASN A C 1
ATOM 782 O O . ASN A 1 101 ? 7.104 -18.084 0.324 1.00 90.31 101 ASN A O 1
ATOM 786 N N . ARG A 1 102 ? 5.075 -18.939 0.743 1.00 91.62 102 ARG A N 1
ATOM 787 C CA . ARG A 1 102 ? 5.565 -20.276 1.127 1.00 91.62 102 ARG A CA 1
ATOM 788 C C . ARG A 1 102 ? 6.143 -21.086 -0.030 1.00 91.62 102 ARG A C 1
ATOM 790 O O . ARG A 1 102 ? 6.930 -21.997 0.206 1.00 91.62 102 ARG A O 1
ATOM 797 N N . SER A 1 103 ? 5.735 -20.797 -1.263 1.00 94.06 103 SER A N 1
ATOM 798 C CA . SER A 1 103 ? 6.188 -21.509 -2.458 1.00 94.06 103 SER A CA 1
ATOM 799 C C . SER A 1 103 ? 6.631 -20.525 -3.533 1.00 94.06 103 SER A C 1
ATOM 801 O O . SER A 1 103 ? 5.935 -19.549 -3.820 1.00 94.06 103 SER A O 1
ATOM 803 N N . CYS A 1 104 ? 7.783 -20.804 -4.141 1.00 94.56 104 CYS A N 1
ATOM 804 C CA . CYS A 1 104 ? 8.284 -20.083 -5.300 1.00 94.56 104 CYS A CA 1
ATOM 805 C C . CYS A 1 104 ? 8.773 -21.087 -6.355 1.00 94.56 104 CYS A C 1
ATOM 807 O O . CYS A 1 104 ? 9.815 -21.709 -6.157 1.00 94.56 104 CYS A O 1
ATOM 809 N N . PRO A 1 105 ? 8.045 -21.260 -7.473 1.00 93.50 105 PRO A N 1
ATOM 810 C CA . PRO A 1 105 ? 8.439 -22.172 -8.550 1.00 93.50 105 PRO A CA 1
ATOM 811 C C . PRO A 1 105 ? 9.501 -21.573 -9.492 1.00 93.50 105 PRO A C 1
ATOM 813 O O . PRO A 1 105 ? 9.821 -22.158 -10.524 1.00 93.50 105 PRO A O 1
ATOM 816 N N . HIS A 1 106 ? 10.027 -20.390 -9.172 1.00 92.75 106 HIS A N 1
ATOM 817 C CA . HIS A 1 106 ? 10.977 -19.645 -9.992 1.00 92.75 106 HIS A CA 1
ATOM 818 C C . HIS A 1 106 ? 12.243 -19.307 -9.194 1.00 92.75 106 HIS A C 1
ATOM 820 O O . HIS A 1 106 ? 12.337 -19.610 -8.009 1.00 92.75 106 HIS A O 1
ATOM 826 N N . SER A 1 107 ? 13.223 -18.653 -9.826 1.00 91.81 107 SER A N 1
ATOM 827 C CA . SER A 1 107 ? 14.466 -18.249 -9.147 1.00 91.81 107 SER A CA 1
ATOM 828 C C . SER A 1 107 ? 14.239 -17.270 -7.992 1.00 91.81 107 SER A C 1
ATOM 830 O O . SER A 1 107 ? 15.014 -17.237 -7.043 1.00 91.81 107 SER A O 1
ATOM 832 N N . SER A 1 108 ? 13.201 -16.446 -8.101 1.00 93.12 108 SER A N 1
ATOM 833 C CA . SER A 1 108 ? 12.799 -15.455 -7.111 1.00 93.12 108 SER A CA 1
ATOM 834 C C . SER A 1 108 ? 11.335 -15.097 -7.336 1.00 93.12 108 SER A C 1
ATOM 836 O O . SER A 1 108 ? 10.875 -15.025 -8.479 1.00 93.12 108 SER A O 1
ATOM 838 N N . CYS A 1 109 ? 10.600 -14.876 -6.250 1.00 95.50 109 CYS A N 1
ATOM 839 C CA . CYS A 1 109 ? 9.191 -14.516 -6.290 1.00 95.50 109 CYS A CA 1
ATOM 840 C C . CYS A 1 109 ? 8.905 -13.358 -5.341 1.00 95.50 109 CYS A C 1
ATOM 842 O O . CYS A 1 109 ? 9.636 -13.151 -4.375 1.00 95.50 109 CYS A O 1
ATOM 844 N N . SER A 1 110 ? 7.813 -12.646 -5.603 1.00 95.88 110 SER A N 1
ATOM 845 C CA . SER A 1 110 ? 7.168 -11.793 -4.606 1.00 95.88 110 SER A CA 1
ATOM 846 C C . SER A 1 110 ? 6.288 -12.649 -3.690 1.00 95.88 110 SER A C 1
ATOM 848 O O . SER A 1 110 ? 6.768 -13.263 -2.741 1.00 95.88 110 SER A O 1
ATOM 850 N N . PHE A 1 111 ? 5.007 -12.776 -4.023 1.00 97.00 111 PHE A N 1
ATOM 851 C CA . PHE A 1 111 ? 4.039 -13.616 -3.320 1.00 97.00 111 PHE A CA 1
ATOM 852 C C . PHE A 1 111 ? 3.162 -14.390 -4.315 1.00 97.00 111 PHE A C 1
ATOM 854 O O . PHE A 1 111 ? 3.137 -14.106 -5.514 1.00 97.00 111 PHE A O 1
ATOM 861 N N . ASN A 1 112 ? 2.456 -15.400 -3.814 1.00 95.06 112 ASN A N 1
ATOM 862 C CA . ASN A 1 112 ? 1.667 -16.394 -4.541 1.00 95.06 112 ASN A CA 1
ATOM 863 C C . ASN A 1 112 ? 2.438 -17.065 -5.687 1.00 95.06 112 ASN A C 1
ATOM 865 O O . ASN A 1 112 ? 1.898 -17.265 -6.775 1.00 95.06 112 ASN A O 1
ATOM 869 N N . GLY A 1 113 ? 3.726 -17.344 -5.472 1.00 94.50 113 GLY A N 1
ATOM 870 C CA . GLY A 1 113 ? 4.593 -17.945 -6.485 1.00 94.50 113 GLY A CA 1
ATOM 871 C C . GLY A 1 113 ? 4.830 -17.072 -7.722 1.00 94.50 113 GLY A C 1
ATOM 872 O O . GLY A 1 113 ? 5.332 -17.571 -8.724 1.00 94.50 113 GLY A O 1
ATOM 873 N N . ALA A 1 114 ? 4.480 -15.782 -7.695 1.00 95.00 114 ALA A N 1
ATOM 874 C CA . ALA A 1 114 ? 4.708 -14.904 -8.831 1.00 95.00 114 ALA A CA 1
ATOM 875 C C . ALA A 1 114 ? 6.196 -14.567 -8.962 1.00 95.00 114 ALA A C 1
ATOM 877 O O . ALA A 1 114 ? 6.751 -13.933 -8.067 1.00 95.00 114 ALA A O 1
ATOM 878 N N . PHE A 1 115 ? 6.811 -14.939 -10.092 1.00 95.31 115 PHE A N 1
ATOM 879 C CA . PHE A 1 115 ? 8.177 -14.529 -10.419 1.00 95.31 115 PHE A CA 1
ATOM 880 C C . PHE A 1 115 ? 8.357 -13.019 -10.259 1.00 95.31 115 PHE A C 1
ATOM 882 O O . PHE A 1 115 ? 7.520 -12.255 -10.734 1.00 95.31 115 PHE A O 1
ATOM 889 N N . GLN A 1 116 ? 9.461 -12.607 -9.640 1.00 95.69 116 GLN A N 1
ATOM 890 C CA . GLN A 1 116 ? 9.863 -11.209 -9.559 1.00 95.69 116 GLN A CA 1
ATOM 891 C C . GLN A 1 116 ? 11.395 -11.101 -9.602 1.00 95.69 116 GLN A C 1
ATOM 893 O O . GLN A 1 116 ? 12.059 -11.753 -8.793 1.00 95.69 116 GLN A O 1
ATOM 898 N N . PRO A 1 117 ? 11.975 -10.285 -10.499 1.00 94.50 117 PRO A N 1
ATOM 899 C CA . PRO A 1 117 ? 13.402 -9.973 -10.492 1.00 94.50 117 PRO A CA 1
ATOM 900 C C . PRO A 1 117 ? 13.834 -9.213 -9.231 1.00 94.50 117 PRO A C 1
ATOM 902 O O . PRO A 1 117 ? 13.007 -8.678 -8.491 1.00 94.50 117 PRO A O 1
ATOM 905 N N . THR A 1 118 ? 15.145 -9.098 -9.018 1.00 92.94 118 THR A N 1
ATOM 906 C CA . THR A 1 118 ? 15.701 -8.226 -7.976 1.00 92.94 118 THR A CA 1
ATOM 907 C C . THR A 1 118 ? 15.212 -6.792 -8.165 1.00 92.94 118 THR A C 1
ATOM 909 O O . THR A 1 118 ? 15.299 -6.240 -9.265 1.00 92.94 118 THR A O 1
ATOM 912 N N . LEU A 1 119 ? 14.710 -6.192 -7.085 1.00 93.75 119 LEU A N 1
ATOM 913 C CA . LEU A 1 119 ? 14.245 -4.810 -7.093 1.00 93.75 119 LEU A CA 1
ATOM 914 C C . LEU A 1 119 ? 15.398 -3.846 -7.396 1.00 93.75 119 LEU A C 1
ATOM 916 O O . LEU A 1 119 ? 16.516 -4.006 -6.904 1.00 93.75 119 LEU A O 1
ATOM 920 N N . THR A 1 120 ? 15.100 -2.818 -8.182 1.00 90.50 120 THR A N 1
ATOM 921 C CA . THR A 1 120 ? 15.997 -1.686 -8.433 1.00 90.50 120 THR A CA 1
ATOM 922 C C . THR A 1 120 ? 15.743 -0.553 -7.426 1.00 90.50 120 THR A C 1
ATOM 924 O O . THR A 1 120 ? 15.023 -0.714 -6.440 1.00 90.50 120 THR A O 1
ATOM 927 N N . GLN A 1 121 ? 16.363 0.609 -7.627 1.00 88.31 121 GLN A N 1
ATOM 928 C CA . GLN A 1 121 ? 16.131 1.799 -6.804 1.00 88.31 121 GLN A CA 1
ATOM 929 C C . GLN A 1 121 ? 15.212 2.797 -7.520 1.00 88.31 121 GLN A C 1
ATOM 931 O O . GLN A 1 121 ? 15.047 2.747 -8.735 1.00 88.31 121 GLN A O 1
ATOM 936 N N . GLY A 1 122 ? 14.653 3.752 -6.769 1.00 90.06 122 GLY A N 1
ATOM 937 C CA . GLY A 1 122 ? 13.920 4.883 -7.352 1.00 90.06 122 GLY A CA 1
ATOM 938 C C . GLY A 1 122 ? 12.437 4.626 -7.629 1.00 90.06 122 GLY A C 1
ATOM 939 O O . GLY A 1 122 ? 11.843 5.307 -8.466 1.00 90.06 122 GLY A O 1
ATOM 940 N N . PHE A 1 123 ? 11.825 3.674 -6.922 1.00 95.56 123 PHE A N 1
ATOM 941 C CA . PHE A 1 123 ? 10.398 3.386 -7.053 1.00 95.56 123 PHE A CA 1
ATOM 942 C C . PHE A 1 123 ? 9.520 4.578 -6.656 1.00 95.56 123 PHE A C 1
ATOM 944 O O . PHE A 1 123 ? 9.809 5.330 -5.717 1.00 95.56 123 PHE A O 1
ATOM 951 N N . LYS A 1 124 ? 8.403 4.715 -7.374 1.00 95.25 124 LYS A N 1
ATOM 952 C CA . LYS A 1 124 ? 7.347 5.681 -7.077 1.00 95.25 124 LYS A CA 1
ATOM 953 C C . LYS A 1 124 ? 6.069 4.951 -6.693 1.00 95.25 124 LYS A C 1
ATOM 955 O O . LYS A 1 124 ? 5.663 4.031 -7.398 1.00 95.25 124 LYS A O 1
ATOM 960 N N . GLY A 1 125 ? 5.437 5.383 -5.608 1.00 95.50 125 GLY A N 1
ATOM 961 C CA . GLY A 1 125 ? 4.101 4.936 -5.232 1.00 95.50 125 GLY A CA 1
ATOM 962 C C . GLY A 1 125 ? 3.068 6.006 -5.571 1.00 95.50 125 GLY A C 1
ATOM 963 O O . GLY A 1 125 ? 3.194 7.143 -5.127 1.00 95.50 125 GLY A O 1
ATOM 964 N N . PHE A 1 126 ? 2.060 5.649 -6.359 1.00 94.31 126 PHE A N 1
ATOM 965 C CA . PHE A 1 126 ? 0.980 6.545 -6.779 1.00 94.31 126 PHE A CA 1
ATOM 966 C C . PHE A 1 126 ? -0.392 5.899 -6.527 1.00 94.31 126 PHE A C 1
ATOM 968 O O . PHE A 1 126 ? -0.482 4.776 -6.016 1.00 94.31 126 PHE A O 1
ATOM 975 N N . SER A 1 127 ? -1.465 6.623 -6.840 1.00 93.88 127 SER A N 1
ATOM 976 C CA . SER A 1 127 ? -2.847 6.270 -6.503 1.00 93.88 127 SER A CA 1
ATOM 977 C C . SER A 1 127 ? -2.994 6.017 -4.998 1.00 93.88 127 SER A C 1
ATOM 979 O O . SER A 1 127 ? -2.511 6.807 -4.193 1.00 93.88 127 SER A O 1
ATOM 981 N N . TYR A 1 128 ? -3.594 4.900 -4.577 1.00 94.38 128 TYR A N 1
ATOM 982 C CA . TYR A 1 128 ? -3.870 4.671 -3.160 1.00 94.38 128 TYR A CA 1
ATOM 983 C C . TYR A 1 128 ? -2.610 4.609 -2.279 1.00 94.38 128 TYR A C 1
ATOM 985 O O . TYR A 1 128 ? -2.711 4.871 -1.084 1.00 94.38 128 TYR A O 1
ATOM 993 N N . MET A 1 129 ? -1.429 4.283 -2.829 1.00 95.25 129 MET A N 1
ATOM 994 C CA . MET A 1 129 ? -0.180 4.347 -2.059 1.00 95.25 129 MET A CA 1
ATOM 995 C C . MET A 1 129 ? 0.128 5.786 -1.647 1.00 95.25 129 MET A C 1
ATOM 997 O O . MET A 1 129 ? 0.520 6.014 -0.510 1.00 95.25 129 MET A O 1
ATOM 1001 N N . TYR A 1 130 ? -0.115 6.750 -2.536 1.00 94.44 130 TYR A N 1
ATOM 1002 C CA . TYR A 1 130 ? -0.035 8.176 -2.235 1.00 94.44 130 TYR A CA 1
ATOM 1003 C C . TYR A 1 130 ? -1.194 8.632 -1.339 1.00 94.44 130 TYR A C 1
ATOM 1005 O O . TYR A 1 130 ? -0.968 9.281 -0.316 1.00 94.44 130 TYR A O 1
ATOM 1013 N N . ASP A 1 131 ? -2.427 8.239 -1.681 1.00 93.06 131 ASP A N 1
ATOM 1014 C CA . ASP A 1 131 ? -3.638 8.697 -0.989 1.00 93.06 131 ASP A CA 1
ATOM 1015 C C . ASP A 1 131 ? -3.686 8.251 0.478 1.00 93.06 131 ASP A C 1
ATOM 1017 O O . ASP A 1 131 ? -4.339 8.887 1.298 1.00 93.06 131 ASP A O 1
ATOM 1021 N N . ARG A 1 132 ? -3.018 7.142 0.819 1.00 94.75 132 ARG A N 1
ATOM 1022 C CA . ARG A 1 132 ? -2.962 6.583 2.181 1.00 94.75 132 ARG A CA 1
ATOM 1023 C C . ARG A 1 132 ? -1.642 6.845 2.887 1.00 94.75 132 ARG A C 1
ATOM 1025 O O . ARG A 1 132 ? -1.445 6.346 3.984 1.00 94.75 132 ARG A O 1
ATOM 1032 N N . THR A 1 133 ? -0.757 7.640 2.293 1.00 94.31 133 THR A N 1
ATOM 1033 C CA . THR A 1 133 ? 0.486 8.074 2.936 1.00 94.31 133 THR A CA 1
ATOM 1034 C C . THR A 1 133 ? 0.593 9.596 2.900 1.00 94.31 133 THR A C 1
ATOM 1036 O O . THR A 1 133 ? 0.180 10.268 3.841 1.00 94.31 133 THR A O 1
ATOM 1039 N N . THR A 1 134 ? 1.098 10.163 1.810 1.00 89.12 134 THR A N 1
ATOM 1040 C CA . THR A 1 134 ? 1.362 11.595 1.677 1.00 89.12 134 THR A CA 1
ATOM 1041 C C . THR A 1 134 ? 0.095 12.438 1.695 1.00 89.12 134 THR A C 1
ATOM 1043 O O . THR A 1 134 ? 0.091 13.460 2.372 1.00 89.12 134 THR A O 1
ATOM 1046 N N . ALA A 1 135 ? -0.980 12.031 1.009 1.00 81.50 135 ALA A N 1
ATOM 1047 C CA . ALA A 1 135 ? -2.186 12.863 0.920 1.00 81.50 135 ALA A CA 1
ATOM 1048 C C . ALA A 1 135 ? -2.830 13.095 2.296 1.00 81.50 135 ALA A C 1
ATOM 1050 O O . ALA A 1 135 ? -3.152 14.228 2.643 1.00 81.50 135 ALA A O 1
ATOM 1051 N N . ILE A 1 136 ? -2.915 12.042 3.118 1.00 86.19 136 ILE A N 1
ATOM 1052 C CA . ILE A 1 136 ? -3.409 12.142 4.500 1.00 86.19 136 ILE A CA 1
ATOM 1053 C C . ILE A 1 136 ? -2.392 12.771 5.463 1.00 86.19 136 ILE A C 1
ATOM 1055 O O . ILE A 1 136 ? -2.677 12.867 6.652 1.00 86.19 136 ILE A O 1
ATOM 1059 N N . GLY A 1 137 ? -1.204 13.160 4.992 1.00 88.38 137 GLY A N 1
ATOM 1060 C CA . GLY A 1 137 ? -0.154 13.727 5.835 1.00 88.38 137 GLY A CA 1
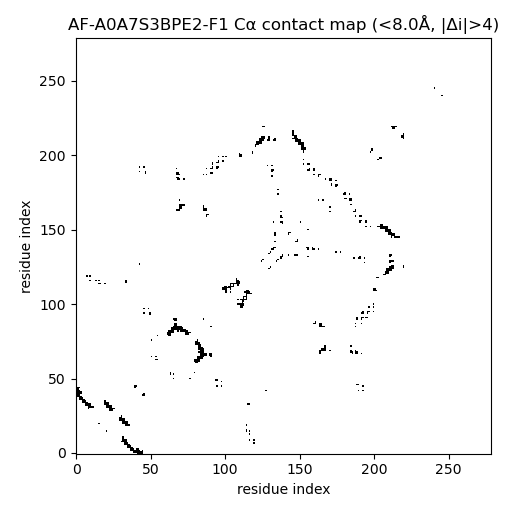ATOM 1061 C C . GLY A 1 137 ? 0.419 12.727 6.840 1.00 88.38 137 GLY A C 1
ATOM 1062 O O . GLY A 1 137 ? 0.700 13.099 7.972 1.00 88.38 137 GLY A O 1
ATOM 1063 N N . LEU A 1 138 ? 0.593 11.454 6.459 1.00 90.50 138 LEU A N 1
ATOM 1064 C CA . LEU A 1 138 ? 0.989 10.377 7.379 1.00 90.50 138 LEU A CA 1
ATOM 1065 C C . LEU A 1 138 ? 2.254 10.699 8.195 1.00 90.50 138 LEU A C 1
ATOM 1067 O O . LEU A 1 138 ? 2.303 10.399 9.383 1.00 90.50 138 LEU A O 1
ATOM 1071 N N . LEU A 1 139 ? 3.264 11.316 7.578 1.00 90.31 139 LEU A N 1
ATOM 1072 C CA . LEU A 1 139 ? 4.513 11.673 8.262 1.00 90.31 139 LEU A CA 1
ATOM 1073 C C . LEU A 1 139 ? 4.503 13.082 8.884 1.00 90.31 139 LEU A C 1
ATOM 1075 O O . LEU A 1 139 ? 5.553 13.529 9.334 1.00 90.31 139 LEU A O 1
ATOM 1079 N N . ASP A 1 140 ? 3.377 13.808 8.847 1.00 80.44 140 ASP A N 1
ATOM 1080 C CA . ASP A 1 140 ? 3.218 15.210 9.293 1.00 80.44 140 ASP A CA 1
ATOM 1081 C C . ASP A 1 140 ? 4.216 16.225 8.682 1.00 80.44 140 ASP A C 1
ATOM 1083 O O . ASP A 1 140 ? 4.242 17.401 9.045 1.00 80.44 140 ASP A O 1
ATOM 1087 N N . GLY A 1 141 ? 5.048 15.791 7.733 1.00 72.38 141 GLY A N 1
ATOM 1088 C CA . GLY A 1 141 ? 6.008 16.625 7.023 1.00 72.38 141 GLY A CA 1
ATOM 1089 C C . GLY A 1 141 ? 5.361 17.389 5.873 1.00 72.38 141 GLY A C 1
ATOM 1090 O O . GLY A 1 141 ? 4.428 16.905 5.236 1.00 72.38 141 GLY A O 1
ATOM 1091 N N . GLN A 1 142 ? 5.903 18.568 5.563 1.00 67.00 142 GLN A N 1
ATOM 1092 C CA . GLN A 1 142 ? 5.487 19.320 4.381 1.00 67.00 142 GLN A CA 1
ATOM 1093 C C . GLN A 1 142 ? 5.853 18.532 3.112 1.00 67.00 142 GLN A C 1
ATOM 1095 O O . GLN A 1 142 ? 7.025 18.164 2.946 1.00 67.00 142 GLN A O 1
ATOM 1100 N N . PRO A 1 143 ? 4.891 18.263 2.210 1.00 70.12 143 PRO A N 1
ATOM 1101 C CA . PRO A 1 143 ? 5.194 17.666 0.920 1.00 70.12 143 PRO A CA 1
ATOM 1102 C C . PRO A 1 143 ? 6.229 18.514 0.171 1.00 70.12 143 PRO A C 1
ATOM 1104 O O . PRO A 1 143 ? 6.178 19.745 0.178 1.00 70.12 143 PRO A O 1
ATOM 1107 N N . LYS A 1 144 ? 7.180 17.857 -0.495 1.00 68.69 144 LYS A N 1
ATOM 1108 C CA . LYS A 1 144 ? 8.118 18.508 -1.418 1.00 68.69 144 LYS A CA 1
ATOM 1109 C C . LYS A 1 144 ? 7.380 18.908 -2.707 1.00 68.69 144 LYS A C 1
ATOM 1111 O O . LYS A 1 144 ? 6.173 18.703 -2.847 1.00 68.69 144 LYS A O 1
ATOM 1116 N N . GLN A 1 145 ? 8.112 19.483 -3.666 1.00 61.78 145 GLN A N 1
ATOM 1117 C CA . GLN A 1 145 ? 7.583 19.934 -4.961 1.00 61.78 145 GLN A CA 1
ATOM 1118 C C . GLN A 1 145 ? 6.563 18.952 -5.571 1.00 61.78 145 GLN A C 1
ATOM 1120 O O . GLN A 1 145 ? 6.766 17.732 -5.557 1.00 61.78 145 GLN A O 1
ATOM 1125 N N . PHE A 1 146 ? 5.470 19.507 -6.104 1.00 65.19 146 PHE A N 1
ATOM 1126 C CA . PHE A 1 146 ? 4.343 18.780 -6.707 1.00 65.19 146 PHE A CA 1
ATOM 1127 C C . PHE A 1 146 ? 3.591 17.837 -5.754 1.00 65.19 146 PHE A C 1
ATOM 1129 O O . PHE A 1 146 ? 2.928 16.903 -6.200 1.00 65.19 146 PHE A O 1
ATOM 1136 N N . GLY A 1 147 ? 3.689 18.079 -4.444 1.00 80.69 147 GLY A N 1
ATOM 1137 C CA . GLY A 1 147 ? 2.996 17.293 -3.427 1.00 80.69 147 GLY A CA 1
ATOM 1138 C C . GLY A 1 147 ? 3.646 15.941 -3.154 1.00 80.69 147 GLY A C 1
ATOM 1139 O O . GLY A 1 147 ? 2.984 15.077 -2.595 1.00 80.69 147 GLY A O 1
ATOM 1140 N N . SER A 1 148 ? 4.903 15.739 -3.562 1.00 88.25 148 SER A N 1
ATOM 1141 C CA . SER A 1 148 ? 5.619 14.468 -3.416 1.00 88.25 148 SER A CA 1
ATOM 1142 C C . SER A 1 148 ? 6.304 14.333 -2.056 1.00 88.25 148 SER A C 1
ATOM 1144 O O . SER A 1 148 ? 6.766 15.314 -1.477 1.00 88.25 148 SER A O 1
ATOM 1146 N N . GLN A 1 149 ? 6.439 13.110 -1.549 1.00 92.12 149 GLN A N 1
ATOM 1147 C CA . GLN A 1 149 ? 7.195 12.857 -0.324 1.00 92.12 149 GLN A CA 1
ATOM 1148 C C . GLN A 1 149 ? 8.013 11.578 -0.446 1.00 92.12 149 GLN A C 1
ATOM 1150 O O . GLN A 1 149 ? 7.530 10.558 -0.931 1.00 92.12 149 GLN A O 1
ATOM 1155 N N . VAL A 1 150 ? 9.269 11.643 -0.010 1.00 92.88 150 VAL A N 1
ATOM 1156 C CA . VAL A 1 150 ? 10.123 10.459 0.108 1.00 92.88 150 VAL A CA 1
ATOM 1157 C C . VAL A 1 150 ? 9.929 9.879 1.497 1.00 92.88 150 VAL A C 1
ATOM 1159 O O . VAL A 1 150 ? 9.980 10.626 2.474 1.00 92.88 150 VAL A O 1
ATOM 1162 N N . MET A 1 151 ? 9.709 8.572 1.566 1.00 93.88 151 MET A N 1
ATOM 1163 C CA . MET A 1 151 ? 9.565 7.842 2.818 1.00 93.88 151 MET A CA 1
ATOM 1164 C C . MET A 1 151 ? 10.085 6.420 2.674 1.00 93.88 151 MET A C 1
ATOM 1166 O O . MET A 1 151 ? 9.964 5.811 1.604 1.00 93.88 151 MET A O 1
ATOM 1170 N N . SER A 1 152 ? 10.636 5.903 3.764 1.00 95.62 152 SER A N 1
ATOM 1171 C CA . SER A 1 152 ? 11.014 4.505 3.865 1.00 95.62 152 SER A CA 1
ATOM 1172 C C . SER A 1 152 ? 9.836 3.651 4.313 1.00 95.62 152 SER A C 1
ATOM 1174 O O . SER A 1 152 ? 8.847 4.140 4.869 1.00 95.62 152 SER A O 1
ATOM 1176 N N . GLN A 1 153 ? 9.952 2.342 4.116 1.00 94.75 153 GLN A N 1
ATOM 1177 C CA . GLN A 1 153 ? 9.001 1.399 4.693 1.00 94.75 153 GLN A CA 1
ATOM 1178 C C . GLN A 1 153 ? 8.942 1.528 6.230 1.00 94.75 153 GLN A C 1
ATOM 1180 O O . GLN A 1 153 ? 7.863 1.435 6.817 1.00 94.75 153 GLN A O 1
ATOM 1185 N N . GLN A 1 154 ? 10.082 1.783 6.878 1.00 96.00 154 GLN A N 1
ATOM 1186 C CA . GLN A 1 154 ? 10.159 2.004 8.321 1.00 96.00 154 GLN A CA 1
ATOM 1187 C C . GLN A 1 154 ? 9.441 3.288 8.767 1.00 96.00 154 GLN A C 1
ATOM 1189 O O . GLN A 1 154 ? 8.768 3.278 9.802 1.00 96.00 154 GLN A O 1
ATOM 1194 N N . ASP A 1 155 ? 9.525 4.369 7.986 1.00 96.81 155 ASP A N 1
ATOM 1195 C CA . ASP A 1 155 ? 8.799 5.614 8.273 1.00 96.81 155 ASP A CA 1
ATOM 1196 C C . ASP A 1 155 ? 7.284 5.385 8.227 1.00 96.81 155 ASP A C 1
ATOM 1198 O O . ASP A 1 155 ? 6.564 5.794 9.140 1.00 96.81 155 ASP A O 1
ATOM 1202 N N . ILE A 1 156 ? 6.807 4.669 7.199 1.00 97.19 156 ILE A N 1
ATOM 1203 C CA . ILE A 1 156 ? 5.391 4.295 7.053 1.00 97.19 156 ILE A CA 1
ATOM 1204 C C . ILE A 1 156 ? 4.936 3.467 8.255 1.00 97.19 156 ILE A C 1
ATOM 1206 O O . ILE A 1 156 ? 3.873 3.737 8.810 1.00 97.19 156 ILE A O 1
ATOM 1210 N N . ALA A 1 157 ? 5.734 2.483 8.679 1.00 96.62 157 ALA A N 1
ATOM 1211 C CA . ALA A 1 157 ? 5.391 1.634 9.815 1.00 96.62 157 ALA A CA 1
ATOM 1212 C C . ALA A 1 157 ? 5.315 2.423 11.133 1.00 96.62 157 ALA A C 1
ATOM 1214 O O . ALA A 1 157 ? 4.344 2.294 11.874 1.00 96.62 157 ALA A O 1
ATOM 1215 N N . THR A 1 158 ? 6.295 3.292 11.388 1.00 97.25 158 THR A N 1
ATOM 1216 C CA . THR A 1 158 ? 6.352 4.127 12.601 1.00 97.25 158 THR A CA 1
ATOM 1217 C C . THR A 1 158 ? 5.170 5.095 12.671 1.00 97.25 158 THR A C 1
ATOM 1219 O O . THR A 1 158 ? 4.560 5.286 13.723 1.00 97.25 158 THR A O 1
ATOM 1222 N N . ALA A 1 159 ? 4.820 5.719 11.547 1.00 97.31 159 ALA A N 1
ATOM 1223 C CA . ALA A 1 159 ? 3.669 6.608 11.485 1.00 97.31 159 ALA A CA 1
ATOM 1224 C C . ALA A 1 159 ? 2.336 5.848 11.549 1.00 97.31 159 ALA A C 1
ATOM 1226 O O . ALA A 1 159 ? 1.391 6.320 12.178 1.00 97.31 159 ALA A O 1
ATOM 1227 N N . GLY A 1 160 ? 2.274 4.654 10.956 1.00 97.50 160 GLY A N 1
ATOM 1228 C CA . GLY A 1 160 ? 1.136 3.747 11.057 1.00 97.50 160 GLY A CA 1
ATOM 1229 C C . GLY A 1 160 ? 0.846 3.323 12.495 1.00 97.50 160 GLY A C 1
ATOM 1230 O O . GLY A 1 160 ? -0.311 3.325 12.905 1.00 97.50 160 GLY A O 1
ATOM 1231 N N . GLU A 1 161 ? 1.880 3.058 13.293 1.00 97.75 161 GLU A N 1
ATOM 1232 C CA . GLU A 1 161 ? 1.730 2.749 14.717 1.00 97.75 161 GLU A CA 1
ATOM 1233 C C . GLU A 1 161 ? 1.081 3.905 15.491 1.00 97.75 161 GLU A C 1
ATOM 1235 O O . GLU A 1 161 ? 0.106 3.702 16.216 1.00 97.75 161 GLU A O 1
ATOM 1240 N N . ARG A 1 162 ? 1.547 5.140 15.264 1.00 97.50 162 ARG A N 1
ATOM 1241 C CA . ARG A 1 162 ? 0.953 6.348 15.867 1.00 97.50 162 ARG A CA 1
ATOM 1242 C C . ARG A 1 162 ? -0.489 6.566 15.419 1.00 97.50 162 ARG A C 1
ATOM 1244 O O . ARG A 1 162 ? -1.325 6.958 16.224 1.00 97.50 162 ARG A O 1
ATOM 1251 N N . LEU A 1 163 ? -0.774 6.319 14.142 1.00 97.00 163 LEU A N 1
ATOM 1252 C CA . LEU A 1 163 ? -2.110 6.442 13.569 1.00 97.00 163 LEU A CA 1
ATOM 1253 C C . LEU A 1 163 ? -3.092 5.438 14.182 1.00 97.00 163 LEU A C 1
ATOM 1255 O O . LEU A 1 163 ? -4.202 5.815 14.540 1.00 97.00 163 LEU A O 1
ATOM 1259 N N . CYS A 1 164 ? -2.697 4.171 14.307 1.00 97.94 164 CYS A N 1
ATOM 1260 C CA . CYS A 1 164 ? -3.555 3.126 14.865 1.00 97.94 164 CYS A CA 1
ATOM 1261 C C . CYS A 1 164 ? -3.812 3.298 16.367 1.00 97.94 164 CYS A C 1
ATOM 1263 O O . CYS A 1 164 ? -4.848 2.852 16.855 1.00 97.94 164 CYS A O 1
ATOM 1265 N N . ALA A 1 165 ? -2.911 3.980 17.082 1.00 97.69 165 ALA A N 1
ATOM 1266 C CA . ALA A 1 165 ? -3.089 4.308 18.493 1.00 97.69 165 ALA A CA 1
ATOM 1267 C C . ALA A 1 165 ? -4.200 5.344 18.756 1.00 97.69 165 ALA A C 1
ATOM 1269 O O . ALA A 1 165 ? -4.656 5.447 19.894 1.00 97.69 165 ALA A O 1
ATOM 1270 N N . LEU A 1 166 ? -4.636 6.091 17.734 1.00 97.12 166 LEU A N 1
ATOM 1271 C CA . LEU A 1 166 ? -5.727 7.056 17.860 1.00 97.12 166 LEU A CA 1
ATOM 1272 C C . LEU A 1 166 ? -7.068 6.343 18.055 1.00 97.12 166 LEU A C 1
ATOM 1274 O O . LEU A 1 166 ? -7.387 5.367 17.365 1.00 97.12 166 LEU A O 1
ATOM 1278 N N . ASP A 1 167 ? -7.898 6.871 18.949 1.00 97.19 167 ASP A N 1
ATOM 1279 C CA . ASP A 1 167 ? -9.295 6.451 19.008 1.00 97.19 167 ASP A CA 1
ATOM 1280 C C . ASP A 1 167 ? -10.124 7.033 17.848 1.00 97.19 167 ASP A C 1
ATOM 1282 O O . ASP A 1 167 ? -9.670 7.878 17.068 1.00 97.19 167 ASP A O 1
ATOM 1286 N N . LYS A 1 168 ? -11.369 6.564 17.713 1.00 95.50 168 LYS A N 1
ATOM 1287 C CA . LYS A 1 168 ? -12.296 7.023 16.668 1.00 95.50 168 LYS A CA 1
ATOM 1288 C C . LYS A 1 168 ? -12.430 8.553 16.607 1.00 95.50 168 LYS A C 1
ATOM 1290 O O . LYS A 1 168 ? -12.460 9.124 15.517 1.00 95.50 168 LYS A O 1
ATOM 1295 N N . SER A 1 169 ? -12.543 9.215 17.757 1.00 95.88 169 SER A N 1
ATOM 1296 C CA . SER A 1 169 ? -12.757 10.663 17.836 1.00 95.88 169 SER A CA 1
ATOM 1297 C C . SER A 1 169 ? -11.490 11.443 17.484 1.00 95.88 169 SER A C 1
ATOM 1299 O O . SER A 1 169 ? -11.543 12.437 16.756 1.00 95.88 169 SER A O 1
ATOM 1301 N N . GLU A 1 170 ? -10.335 10.955 17.931 1.00 96.56 170 GLU A N 1
ATOM 1302 C CA . GLU A 1 170 ? -9.031 11.541 17.648 1.00 96.56 170 GLU A CA 1
ATOM 1303 C C . GLU A 1 170 ? -8.663 11.413 16.172 1.00 96.56 170 GLU A C 1
ATOM 1305 O O . GLU A 1 170 ? -8.219 12.394 15.570 1.00 96.56 170 GLU A O 1
ATOM 1310 N N . ALA A 1 171 ? -8.901 10.244 15.570 1.00 94.25 171 ALA A N 1
ATOM 1311 C CA . ALA A 1 171 ? -8.699 10.021 14.143 1.00 94.25 171 ALA A CA 1
ATOM 1312 C C . ALA A 1 171 ? -9.591 10.955 13.308 1.00 94.25 171 ALA A C 1
ATOM 1314 O O . ALA A 1 171 ? -9.095 11.657 12.423 1.00 94.25 171 ALA A O 1
ATOM 1315 N N . ALA A 1 172 ? -10.887 11.042 13.629 1.00 94.31 172 ALA A N 1
ATOM 1316 C CA . ALA A 1 172 ? -11.812 11.938 12.937 1.00 94.31 172 ALA A CA 1
ATOM 1317 C C . ALA A 1 172 ? -11.378 13.410 13.039 1.00 94.31 172 ALA A C 1
ATOM 1319 O O . ALA A 1 172 ? -11.388 14.136 12.044 1.00 94.31 172 ALA A O 1
ATOM 1320 N N . ARG A 1 173 ? -10.933 13.847 14.225 1.00 95.62 173 ARG A N 1
ATOM 1321 C CA . ARG A 1 173 ? -10.426 15.208 14.444 1.00 95.62 173 ARG A CA 1
ATOM 1322 C C . ARG A 1 173 ? -9.159 15.474 13.635 1.00 95.62 173 ARG A C 1
ATOM 1324 O O . ARG A 1 173 ? -9.082 16.502 12.960 1.00 95.62 173 ARG A O 1
ATOM 1331 N N . ARG A 1 174 ? -8.189 14.554 13.678 1.00 93.50 174 ARG A N 1
ATOM 1332 C CA . ARG A 1 174 ? -6.896 14.677 12.987 1.00 93.50 174 ARG A CA 1
ATOM 1333 C C . ARG A 1 174 ? -7.061 14.849 11.479 1.00 93.50 174 ARG A C 1
ATOM 1335 O O . ARG A 1 174 ? -6.346 15.649 10.889 1.00 93.50 174 ARG A O 1
ATOM 1342 N N . PHE A 1 175 ? -8.005 14.135 10.872 1.00 93.19 175 PHE A N 1
ATOM 1343 C CA . PHE A 1 175 ? -8.200 14.132 9.418 1.00 93.19 175 PHE A CA 1
ATOM 1344 C C . PHE A 1 175 ? -9.413 14.941 8.946 1.00 93.19 175 PHE A C 1
ATOM 1346 O O . PHE A 1 175 ? -9.805 14.821 7.788 1.00 93.19 175 PHE A O 1
ATOM 1353 N N . SER A 1 176 ? -9.999 15.770 9.812 1.00 92.81 176 SER A N 1
ATOM 1354 C CA . SER A 1 176 ? -11.249 16.504 9.557 1.00 92.81 176 SER A CA 1
ATOM 1355 C C . SER A 1 176 ? -11.230 17.402 8.314 1.00 92.81 176 SER A C 1
ATOM 1357 O O . SER A 1 176 ? -12.269 17.601 7.690 1.00 92.81 176 SER A O 1
ATOM 1359 N N . THR A 1 177 ? -10.064 17.919 7.927 1.00 87.81 177 THR A N 1
ATOM 1360 C CA . THR A 1 177 ? -9.889 18.812 6.769 1.00 87.81 177 THR A CA 1
ATOM 1361 C C . THR A 1 177 ? -9.485 18.082 5.484 1.00 87.81 177 THR A C 1
ATOM 1363 O O . THR A 1 177 ? -9.351 18.712 4.436 1.00 87.81 177 THR A O 1
ATOM 1366 N N . HIS A 1 178 ? -9.281 16.763 5.539 1.00 87.12 178 HIS A N 1
ATOM 1367 C CA . HIS A 1 178 ? -8.860 15.966 4.390 1.00 87.12 178 HIS A CA 1
ATOM 1368 C C . HIS A 1 178 ? -10.064 15.531 3.537 1.00 87.12 178 HIS A C 1
ATOM 1370 O O . HIS A 1 178 ? -11.129 15.212 4.060 1.00 87.12 178 HIS A O 1
ATOM 1376 N N . GLN A 1 179 ? -9.889 15.416 2.215 1.00 88.50 179 GLN A N 1
ATOM 1377 C CA . GLN A 1 179 ? -10.969 15.026 1.287 1.00 88.50 179 GLN A CA 1
ATOM 1378 C C . GLN A 1 179 ? -11.608 13.657 1.604 1.00 88.50 179 GLN A C 1
ATOM 1380 O O . GLN A 1 179 ? -12.775 13.418 1.314 1.00 88.50 179 GLN A O 1
ATOM 1385 N N . ASP A 1 180 ? -10.837 12.760 2.222 1.00 89.38 180 ASP A N 1
ATOM 1386 C CA . ASP A 1 180 ? -11.270 11.425 2.653 1.00 89.38 180 ASP A CA 1
ATOM 1387 C C . ASP A 1 180 ? -11.585 11.353 4.162 1.00 89.38 180 ASP A C 1
ATOM 1389 O O . ASP A 1 180 ? -11.535 10.269 4.739 1.00 89.38 180 ASP A O 1
ATOM 1393 N N . ALA A 1 181 ? -11.894 12.472 4.831 1.00 90.94 181 ALA A N 1
ATOM 1394 C CA . ALA A 1 181 ? -12.166 12.509 6.276 1.00 90.94 181 ALA A CA 1
ATOM 1395 C C . ALA A 1 181 ? -13.190 11.450 6.733 1.00 90.94 181 ALA A C 1
ATOM 1397 O O . ALA A 1 181 ? -12.998 10.785 7.754 1.00 90.94 181 ALA A O 1
ATOM 1398 N N . SER A 1 182 ? -14.236 11.221 5.930 1.00 92.81 182 SER A N 1
ATOM 1399 C CA . SER A 1 182 ? -15.280 10.215 6.186 1.00 92.81 182 SER A CA 1
ATOM 1400 C C . SER A 1 182 ? -14.776 8.767 6.179 1.00 92.81 182 SER A C 1
ATOM 1402 O O . SER A 1 182 ? -15.458 7.874 6.671 1.00 92.81 182 SER A O 1
ATOM 1404 N N . LYS A 1 183 ? -13.579 8.520 5.638 1.00 93.25 183 LYS A N 1
ATOM 1405 C CA . LYS A 1 183 ? -12.930 7.205 5.566 1.00 93.25 183 LYS A CA 1
ATOM 1406 C C . LYS A 1 183 ? -11.806 7.048 6.589 1.00 93.25 183 LYS A C 1
ATOM 1408 O O . LYS A 1 183 ? -11.109 6.037 6.533 1.00 93.25 183 LYS A O 1
ATOM 1413 N N . SER A 1 184 ? -11.621 8.008 7.497 1.00 94.06 184 SER A N 1
ATOM 1414 C CA . SER A 1 184 ? -10.526 8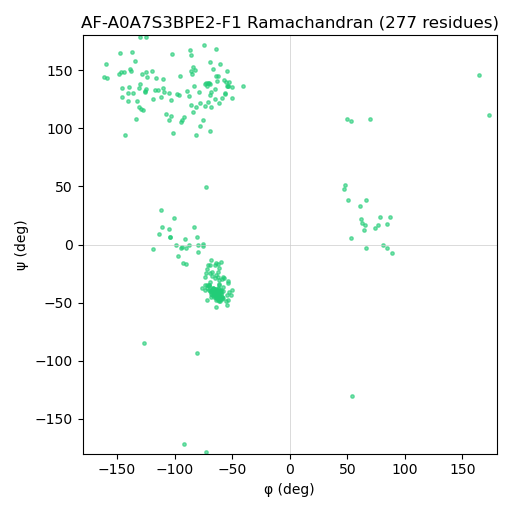.016 8.481 1.00 94.06 184 SER A CA 1
ATOM 1415 C C . SER A 1 184 ? -10.438 6.733 9.313 1.00 94.06 184 SER A C 1
ATOM 1417 O O . SER A 1 184 ? -9.332 6.271 9.595 1.00 94.06 184 SER A O 1
ATOM 1419 N N . SER A 1 185 ? -11.568 6.071 9.587 1.00 95.06 185 SER A N 1
ATOM 1420 C CA . SER A 1 185 ? -11.600 4.772 10.273 1.00 95.06 185 SER A CA 1
ATOM 1421 C C . SER A 1 185 ? -10.899 3.633 9.517 1.00 95.06 185 SER A C 1
ATOM 1423 O O . SER A 1 185 ? -10.565 2.618 10.118 1.00 95.06 185 SER A O 1
ATOM 1425 N N . ASN A 1 186 ? -10.626 3.781 8.217 1.00 95.94 186 ASN A N 1
ATOM 1426 C CA . ASN A 1 186 ? -9.871 2.795 7.438 1.00 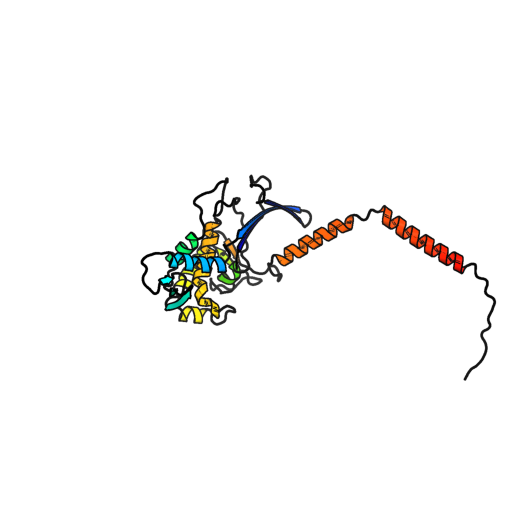95.94 186 ASN A CA 1
ATOM 1427 C C . ASN A 1 186 ? -8.364 3.083 7.395 1.00 95.94 186 ASN A C 1
ATOM 1429 O O . ASN A 1 186 ? -7.597 2.196 7.028 1.00 95.94 186 ASN A O 1
ATOM 1433 N N . PHE A 1 187 ? -7.913 4.291 7.755 1.00 97.19 187 PHE A N 1
ATOM 1434 C CA . PHE A 1 187 ? -6.543 4.724 7.455 1.00 97.19 187 PHE A CA 1
ATOM 1435 C C . PHE A 1 187 ? -5.481 3.875 8.156 1.00 97.19 187 PHE A C 1
ATOM 1437 O O . PHE A 1 187 ? -4.483 3.534 7.529 1.00 97.19 187 PHE A O 1
ATOM 1444 N N . CYS A 1 188 ? -5.710 3.476 9.411 1.00 97.81 188 CYS A N 1
ATOM 1445 C CA . CYS A 1 188 ? -4.829 2.547 10.127 1.00 97.81 188 CYS A CA 1
ATOM 1446 C C . CYS A 1 188 ? -4.620 1.248 9.323 1.00 97.81 188 CYS A C 1
ATOM 1448 O O . CYS A 1 188 ? -3.488 0.860 9.022 1.00 97.81 188 CYS A O 1
ATOM 1450 N N . GLY A 1 189 ? -5.716 0.614 8.896 1.00 97.88 189 GLY A N 1
ATOM 1451 C CA . GLY A 1 189 ? -5.673 -0.594 8.076 1.00 97.88 189 GLY A CA 1
ATOM 1452 C C . GLY A 1 189 ? -5.047 -0.400 6.706 1.00 97.88 189 GLY A C 1
ATOM 1453 O O . GLY A 1 189 ? -4.308 -1.273 6.254 1.00 97.88 189 GLY A O 1
ATOM 1454 N N . ASP A 1 190 ? -5.302 0.737 6.066 1.00 98.12 190 ASP A N 1
ATOM 1455 C CA . ASP A 1 190 ? -4.760 1.054 4.750 1.00 98.12 190 ASP A CA 1
ATOM 1456 C C . ASP A 1 190 ? -3.244 1.274 4.787 1.00 98.12 190 ASP A C 1
ATOM 1458 O O . ASP A 1 190 ? -2.522 0.774 3.925 1.00 98.12 190 ASP A O 1
ATOM 1462 N N . VAL A 1 191 ? -2.747 1.981 5.803 1.00 98.25 191 VAL A N 1
ATOM 1463 C CA . VAL A 1 191 ? -1.310 2.198 6.016 1.00 98.25 191 VAL A CA 1
ATOM 1464 C C . VAL A 1 191 ? -0.616 0.878 6.340 1.00 98.25 191 VAL A C 1
ATOM 1466 O O . VAL A 1 191 ? 0.425 0.568 5.756 1.00 98.25 191 VAL A O 1
ATOM 1469 N N . ALA A 1 192 ? -1.218 0.057 7.205 1.00 98.38 192 ALA A N 1
ATOM 1470 C CA . ALA A 1 192 ? -0.714 -1.282 7.498 1.00 98.38 192 ALA A CA 1
ATOM 1471 C C . ALA A 1 192 ? -0.669 -2.162 6.240 1.00 98.38 192 ALA A C 1
ATOM 1473 O O . ALA A 1 192 ? 0.295 -2.901 6.042 1.00 98.38 192 ALA A O 1
ATOM 1474 N N . TYR A 1 193 ? -1.674 -2.054 5.366 1.00 98.50 193 TYR A N 1
ATOM 1475 C CA . TYR A 1 193 ? -1.696 -2.746 4.081 1.00 98.50 193 TYR A CA 1
ATOM 1476 C C . TYR A 1 193 ? -0.550 -2.294 3.168 1.00 98.50 193 TYR A C 1
ATOM 1478 O O . TYR A 1 193 ? 0.143 -3.143 2.613 1.00 98.50 193 TYR A O 1
ATOM 1486 N N . VAL A 1 194 ? -0.302 -0.984 3.039 1.00 98.19 194 VAL A N 1
ATOM 1487 C CA . VAL A 1 194 ? 0.824 -0.460 2.243 1.00 98.19 194 VAL A CA 1
ATOM 1488 C C . VAL A 1 194 ? 2.156 -0.994 2.776 1.00 98.19 194 VAL A C 1
ATOM 1490 O O . VAL A 1 194 ? 2.959 -1.510 2.000 1.00 98.19 194 VAL A O 1
ATOM 1493 N N . ALA A 1 195 ? 2.379 -0.951 4.092 1.00 98.00 195 ALA A N 1
ATOM 1494 C CA . ALA A 1 195 ? 3.598 -1.487 4.698 1.00 98.00 195 ALA A CA 1
ATOM 1495 C C . ALA A 1 195 ? 3.752 -3.005 4.464 1.00 98.00 195 ALA A C 1
ATOM 1497 O O . ALA A 1 195 ? 4.849 -3.486 4.160 1.00 98.00 195 ALA A O 1
ATOM 1498 N N . ALA A 1 196 ? 2.662 -3.770 4.590 1.00 98.19 196 ALA A N 1
ATOM 1499 C CA . ALA A 1 196 ? 2.657 -5.218 4.384 1.00 98.19 196 ALA A CA 1
ATOM 1500 C C . ALA A 1 196 ? 2.901 -5.585 2.915 1.00 98.19 196 ALA A C 1
ATOM 1502 O O . ALA A 1 196 ? 3.692 -6.480 2.632 1.00 98.19 196 ALA A O 1
ATOM 1503 N N . LEU A 1 197 ? 2.296 -4.849 1.981 1.00 98.25 197 LEU A N 1
ATOM 1504 C CA . LEU A 1 197 ? 2.517 -4.997 0.547 1.00 98.25 197 LEU A CA 1
ATOM 1505 C C . LEU A 1 197 ? 3.984 -4.745 0.180 1.00 98.25 197 LEU A C 1
ATOM 1507 O O . LEU A 1 197 ? 4.573 -5.551 -0.533 1.00 98.25 197 LEU A O 1
ATOM 1511 N N . LEU A 1 198 ? 4.593 -3.667 0.686 1.00 97.81 198 LEU A N 1
ATOM 1512 C CA . LEU A 1 198 ? 6.017 -3.387 0.459 1.00 97.81 198 LEU A CA 1
ATOM 1513 C C . LEU A 1 198 ? 6.903 -4.524 0.993 1.00 97.81 198 LEU A C 1
ATOM 1515 O O . LEU A 1 198 ? 7.835 -4.945 0.310 1.00 97.81 198 LEU A O 1
ATOM 1519 N N . THR A 1 199 ? 6.552 -5.084 2.156 1.00 97.50 199 THR A N 1
ATOM 1520 C CA . THR A 1 199 ? 7.235 -6.263 2.720 1.00 97.50 199 THR A CA 1
ATOM 1521 C C . THR A 1 199 ? 7.108 -7.469 1.788 1.00 97.50 199 THR A C 1
ATOM 1523 O O . THR A 1 199 ? 8.099 -8.119 1.472 1.00 97.50 199 THR A O 1
ATOM 1526 N N . ALA A 1 200 ? 5.890 -7.763 1.325 1.00 97.50 200 ALA A N 1
ATOM 1527 C CA . ALA A 1 200 ? 5.583 -8.909 0.472 1.00 97.50 200 ALA A CA 1
ATOM 1528 C C . ALA A 1 200 ? 6.198 -8.799 -0.933 1.00 97.50 200 ALA A C 1
ATOM 1530 O O . ALA A 1 200 ? 6.483 -9.810 -1.570 1.00 97.50 200 ALA A O 1
ATOM 1531 N N . LEU A 1 201 ? 6.420 -7.576 -1.414 1.00 97.31 201 LEU A N 1
ATOM 1532 C CA . LEU A 1 201 ? 7.156 -7.300 -2.646 1.00 97.31 201 LEU A CA 1
ATOM 1533 C C . LEU A 1 201 ? 8.680 -7.373 -2.456 1.00 97.31 201 LEU A C 1
ATOM 1535 O O . LEU A 1 201 ? 9.401 -7.298 -3.445 1.00 97.31 201 LEU A O 1
ATOM 1539 N N . GLY A 1 202 ? 9.179 -7.536 -1.228 1.00 96.31 202 GLY A N 1
ATOM 1540 C CA . GLY A 1 202 ? 10.605 -7.693 -0.941 1.00 96.31 202 GLY A CA 1
ATOM 1541 C C . GLY A 1 202 ? 11.383 -6.382 -0.806 1.00 96.31 202 GLY A C 1
ATOM 1542 O O . GLY A 1 202 ? 12.610 -6.399 -0.902 1.00 96.31 202 GLY A O 1
ATOM 1543 N N . PHE A 1 203 ? 10.711 -5.245 -0.589 1.00 96.94 203 PHE A N 1
ATOM 1544 C CA . PHE A 1 203 ? 11.410 -4.001 -0.263 1.00 96.94 203 PHE A CA 1
ATOM 1545 C C . PHE A 1 203 ? 12.053 -4.114 1.129 1.00 96.94 203 PHE A C 1
ATOM 1547 O O . PHE A 1 203 ? 11.374 -4.530 2.070 1.00 96.94 203 PHE A O 1
ATOM 1554 N N . PRO A 1 204 ? 13.341 -3.755 1.297 1.00 95.25 204 PRO A N 1
ATOM 1555 C CA . PRO A 1 204 ? 13.944 -3.693 2.623 1.00 95.25 204 PRO A CA 1
ATOM 1556 C C . PRO A 1 204 ? 13.359 -2.529 3.446 1.00 95.25 204 PRO A C 1
ATOM 1558 O O . PRO A 1 204 ? 12.946 -1.525 2.861 1.00 95.25 204 PRO A O 1
ATOM 1561 N N . PRO A 1 205 ? 13.422 -2.583 4.793 1.00 95.81 205 PRO A N 1
ATOM 1562 C CA . PRO A 1 205 ? 12.882 -1.536 5.670 1.00 95.81 205 PRO A CA 1
ATOM 1563 C C . PRO A 1 205 ? 13.378 -0.115 5.364 1.00 95.81 205 PRO A C 1
ATOM 1565 O O . PRO A 1 205 ? 12.634 0.854 5.510 1.00 95.81 205 PRO A O 1
ATOM 1568 N N . SER A 1 206 ? 14.625 0.004 4.902 1.00 95.69 206 SER A N 1
ATOM 1569 C CA . SER A 1 206 ? 15.282 1.265 4.545 1.00 95.69 206 SER A CA 1
ATOM 1570 C C . SER A 1 206 ? 15.050 1.712 3.097 1.00 95.69 206 SER A C 1
ATOM 1572 O O . SER A 1 206 ? 15.570 2.755 2.695 1.00 95.69 206 SER A O 1
ATOM 1574 N N . ALA A 1 207 ? 14.305 0.948 2.288 1.00 94.06 207 ALA A N 1
ATOM 1575 C CA . ALA A 1 207 ? 14.037 1.305 0.900 1.00 94.06 207 ALA A CA 1
ATOM 1576 C C . ALA A 1 207 ? 13.274 2.625 0.823 1.00 94.06 207 ALA A C 1
ATOM 1578 O O . ALA A 1 207 ? 12.164 2.730 1.336 1.00 94.06 207 ALA A O 1
ATOM 1579 N N . GLN A 1 208 ? 13.854 3.605 0.134 1.00 94.06 208 GLN A N 1
ATOM 1580 C CA . GLN A 1 208 ? 13.234 4.907 -0.070 1.00 94.06 208 GLN A CA 1
ATOM 1581 C C . GLN A 1 208 ? 12.316 4.873 -1.292 1.00 94.06 208 GLN A C 1
ATOM 1583 O O . GLN A 1 208 ? 12.774 4.652 -2.416 1.00 94.06 208 GLN A O 1
ATOM 1588 N N . LEU A 1 209 ? 11.029 5.144 -1.077 1.00 95.06 209 LEU A N 1
ATOM 1589 C CA . LEU A 1 209 ? 10.038 5.299 -2.138 1.00 95.06 209 LEU A CA 1
ATOM 1590 C C . LEU A 1 209 ? 9.608 6.759 -2.238 1.00 95.06 209 LEU A C 1
ATOM 1592 O O . LEU A 1 209 ? 9.462 7.454 -1.235 1.00 95.06 209 LEU A O 1
ATOM 1596 N N . THR A 1 210 ? 9.380 7.232 -3.463 1.00 94.94 210 THR A N 1
ATOM 1597 C CA . THR A 1 210 ? 8.762 8.545 -3.683 1.00 94.94 210 THR A CA 1
ATOM 1598 C C . THR A 1 210 ? 7.258 8.374 -3.841 1.00 94.94 210 THR A C 1
ATOM 1600 O O . THR A 1 210 ? 6.795 7.915 -4.883 1.00 94.94 210 THR A O 1
ATOM 1603 N N . MET A 1 211 ? 6.489 8.775 -2.839 1.00 94.62 211 MET A N 1
ATOM 1604 C CA . MET A 1 211 ? 5.034 8.805 -2.924 1.00 94.62 211 MET A CA 1
ATOM 1605 C C . MET A 1 211 ? 4.601 10.082 -3.646 1.00 94.62 211 MET A C 1
ATOM 1607 O O . MET A 1 211 ? 4.925 11.190 -3.215 1.00 94.62 211 MET A O 1
ATOM 1611 N N . THR A 1 212 ? 3.925 9.944 -4.787 1.00 93.38 212 THR A N 1
ATOM 1612 C CA . THR A 1 212 ? 3.439 11.077 -5.587 1.00 93.38 212 THR A CA 1
ATOM 1613 C C . THR A 1 212 ? 2.343 10.650 -6.558 1.00 93.38 212 THR A C 1
ATOM 1615 O O . THR A 1 212 ? 2.441 9.585 -7.157 1.00 93.38 212 THR A O 1
ATOM 1618 N N . ASN A 1 213 ? 1.353 11.516 -6.790 1.00 91.44 213 ASN A N 1
ATOM 1619 C CA . ASN A 1 213 ? 0.398 11.379 -7.898 1.00 91.44 213 ASN A CA 1
ATOM 1620 C C . ASN A 1 213 ? 0.755 12.252 -9.108 1.00 91.44 213 ASN A C 1
ATOM 1622 O O . ASN A 1 213 ? 0.029 12.231 -10.097 1.00 91.44 213 ASN A O 1
ATOM 1626 N N . LYS A 1 214 ? 1.848 13.027 -9.058 1.00 90.62 214 LYS A N 1
ATOM 1627 C CA . LYS A 1 214 ? 2.234 13.944 -10.140 1.00 90.62 214 LYS A CA 1
ATOM 1628 C C . LYS A 1 214 ? 3.733 13.945 -10.436 1.00 90.62 214 LYS A C 1
ATOM 1630 O O . LYS A 1 214 ? 4.566 13.744 -9.548 1.00 90.62 214 LYS A O 1
ATOM 1635 N N . ILE A 1 215 ? 4.080 14.238 -11.689 1.00 86.56 215 ILE A N 1
ATOM 1636 C CA . ILE A 1 215 ? 5.433 14.604 -12.126 1.00 86.56 215 ILE A CA 1
ATOM 1637 C C . ILE A 1 215 ? 5.327 15.867 -12.978 1.00 86.56 215 ILE A C 1
ATOM 1639 O O . ILE A 1 215 ? 4.707 15.826 -14.034 1.00 86.56 215 ILE A O 1
ATOM 1643 N N . LYS A 1 216 ? 5.956 16.970 -12.541 1.00 85.12 216 LYS A N 1
ATOM 1644 C CA . LYS A 1 216 ? 5.921 18.268 -13.250 1.00 85.12 216 LYS A CA 1
ATOM 1645 C C . LYS A 1 216 ? 4.484 18.659 -13.649 1.00 85.12 216 LYS A C 1
ATOM 1647 O O . LYS A 1 216 ? 4.205 18.886 -14.819 1.00 85.12 216 LYS A O 1
ATOM 1652 N N . ASP A 1 217 ? 3.579 18.621 -12.670 1.00 82.81 217 ASP A N 1
ATOM 1653 C CA . ASP A 1 217 ? 2.129 18.870 -12.791 1.00 82.81 217 ASP A CA 1
ATOM 1654 C C . ASP A 1 217 ? 1.299 17.875 -13.616 1.00 82.81 217 ASP A C 1
ATOM 1656 O O . ASP A 1 217 ? 0.071 17.963 -13.619 1.00 82.81 217 ASP A O 1
ATOM 1660 N N . VAL A 1 218 ? 1.922 16.869 -14.228 1.00 86.62 218 VAL A N 1
ATOM 1661 C CA . VAL A 1 218 ? 1.216 15.815 -14.962 1.00 86.62 218 VAL A CA 1
ATOM 1662 C C . VAL A 1 218 ? 0.828 14.682 -14.020 1.00 86.62 218 VAL A C 1
ATOM 1664 O O . VAL A 1 218 ? 1.676 14.154 -13.297 1.00 86.62 218 VAL A O 1
ATOM 1667 N N . GLU A 1 219 ? -0.450 14.304 -14.033 1.00 87.44 219 GLU A N 1
ATOM 1668 C CA . GLU A 1 219 ? -0.974 13.205 -13.224 1.00 87.44 219 GLU A CA 1
ATOM 1669 C C . GLU A 1 219 ? -0.376 11.853 -13.642 1.00 87.44 219 GLU A C 1
ATOM 1671 O O . GLU A 1 219 ? -0.295 11.511 -14.824 1.00 87.44 219 GLU A O 1
ATOM 1676 N N . LEU A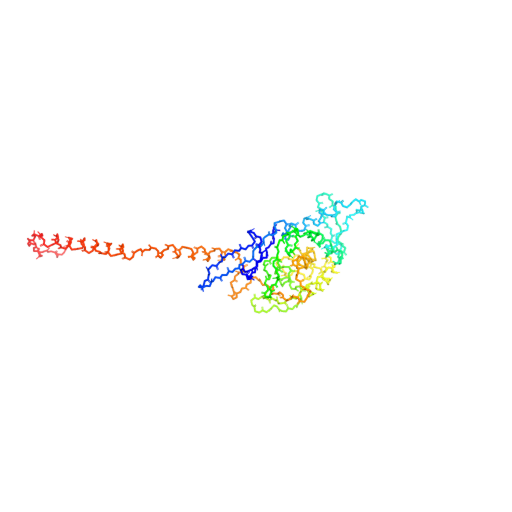 1 220 ? 0.040 11.071 -12.648 1.00 86.62 220 LEU A N 1
ATOM 1677 C CA . LEU A 1 220 ? 0.510 9.706 -12.825 1.00 86.62 220 LEU A CA 1
ATOM 1678 C C . LEU A 1 220 ? -0.674 8.751 -12.915 1.00 86.62 220 LEU A C 1
ATOM 1680 O O . LEU A 1 220 ? -1.180 8.250 -11.913 1.00 86.62 220 LEU A O 1
ATOM 1684 N N . VAL A 1 221 ? -1.075 8.472 -14.150 1.00 87.50 221 VAL A N 1
ATOM 1685 C CA . VAL A 1 221 ? -2.128 7.516 -14.489 1.00 87.50 221 VAL A CA 1
ATOM 1686 C C . VAL A 1 221 ? -1.717 6.675 -15.691 1.00 87.50 221 VAL A C 1
ATOM 1688 O O . VAL A 1 221 ? -1.011 7.129 -16.592 1.00 87.50 221 VAL A O 1
ATOM 1691 N N . TRP A 1 222 ? -2.194 5.432 -15.727 1.00 87.00 222 TRP A N 1
ATOM 1692 C CA . TRP A 1 222 ? -1.932 4.512 -16.837 1.00 87.00 222 TRP A CA 1
ATOM 1693 C C . TRP A 1 222 ? -2.499 5.025 -18.172 1.00 87.00 222 TRP A C 1
ATOM 1695 O O . TRP A 1 222 ? -1.955 4.715 -19.231 1.00 87.00 222 TRP A O 1
ATOM 1705 N N . THR A 1 223 ? -3.568 5.827 -18.127 1.00 86.12 223 THR A N 1
ATOM 1706 C CA . THR A 1 223 ? -4.267 6.353 -19.309 1.00 86.12 223 THR A CA 1
ATOM 1707 C C . THR A 1 223 ? -3.361 7.229 -20.164 1.00 86.12 223 THR A C 1
ATOM 1709 O O . THR A 1 223 ? -3.371 7.101 -21.385 1.00 86.12 223 THR A O 1
ATOM 1712 N N . LEU A 1 224 ? -2.519 8.061 -19.544 1.00 86.06 224 LEU A N 1
ATOM 1713 C CA . LEU A 1 224 ? -1.558 8.890 -20.269 1.00 86.06 224 LEU A CA 1
ATOM 1714 C C . LEU A 1 224 ? -0.528 8.030 -21.013 1.00 86.06 224 LEU A C 1
ATOM 1716 O O . LEU A 1 224 ? -0.245 8.277 -22.183 1.00 86.06 224 LEU A O 1
ATOM 1720 N N . GLY A 1 225 ? -0.006 6.991 -20.357 1.00 84.62 225 GLY A N 1
ATOM 1721 C CA . GLY A 1 225 ? 0.921 6.047 -20.983 1.00 84.62 225 GLY A CA 1
ATOM 1722 C C . GLY A 1 225 ? 0.290 5.319 -22.172 1.00 84.62 225 GLY A C 1
ATOM 1723 O O . GLY A 1 225 ? 0.901 5.241 -23.235 1.00 84.62 225 GLY A O 1
ATOM 1724 N N . ALA A 1 226 ? -0.954 4.855 -22.025 1.00 84.88 226 ALA A N 1
ATOM 1725 C CA . ALA A 1 226 ? -1.700 4.207 -23.104 1.00 84.88 226 ALA A CA 1
ATOM 1726 C C . ALA A 1 226 ? -1.930 5.149 -24.300 1.00 84.88 226 ALA A C 1
ATOM 1728 O O . ALA A 1 226 ? -1.726 4.752 -25.447 1.00 84.88 226 ALA A O 1
ATOM 1729 N N . MET A 1 227 ? -2.288 6.410 -24.036 1.00 86.94 227 MET A N 1
ATOM 1730 C CA . MET A 1 227 ? -2.451 7.436 -25.070 1.00 86.94 227 MET A CA 1
ATOM 1731 C C . MET A 1 227 ? -1.147 7.699 -25.832 1.00 86.94 227 MET A C 1
ATOM 1733 O O . MET A 1 227 ? -1.151 7.744 -27.064 1.00 86.94 227 MET A O 1
ATOM 1737 N N . LEU A 1 228 ? -0.024 7.837 -25.121 1.00 85.25 228 LEU A N 1
ATOM 1738 C CA . LEU A 1 228 ? 1.291 8.057 -25.732 1.00 85.25 228 LEU A CA 1
ATOM 1739 C C . LEU A 1 228 ? 1.745 6.849 -26.556 1.00 85.25 228 LEU A C 1
ATOM 1741 O O . LEU A 1 228 ? 2.190 7.022 -27.689 1.00 85.25 228 LEU A O 1
ATOM 1745 N N . ALA A 1 229 ? 1.586 5.637 -26.020 1.00 80.31 229 ALA A N 1
ATOM 1746 C CA . ALA A 1 229 ? 1.918 4.404 -26.727 1.00 80.31 229 ALA A CA 1
ATOM 1747 C C . ALA A 1 229 ? 1.116 4.281 -28.028 1.00 80.31 229 ALA A C 1
ATOM 1749 O O . ALA A 1 229 ? 1.684 4.011 -29.085 1.00 80.31 229 ALA A O 1
ATOM 1750 N N . LYS A 1 230 ? -0.192 4.567 -27.979 1.00 82.44 230 LYS A N 1
ATOM 1751 C CA . LYS A 1 230 ? -1.036 4.483 -29.171 1.00 82.44 230 LYS A CA 1
ATOM 1752 C C . LYS A 1 230 ? -0.733 5.578 -30.190 1.00 82.44 230 LYS A C 1
ATOM 1754 O O . LYS A 1 230 ? -0.745 5.314 -31.387 1.00 82.44 230 LYS A O 1
ATOM 1759 N N . SER A 1 231 ? -0.389 6.780 -29.729 1.00 84.31 231 SER A N 1
ATOM 1760 C CA . SER A 1 231 ? 0.059 7.869 -30.605 1.00 84.31 231 SER A CA 1
ATOM 1761 C C . SER A 1 231 ? 1.366 7.516 -31.326 1.00 84.31 231 SER A C 1
ATOM 1763 O O . SER A 1 231 ? 1.495 7.774 -32.520 1.00 84.31 231 SER A O 1
ATOM 1765 N N . ALA A 1 232 ? 2.315 6.883 -30.628 1.00 78.69 232 ALA A N 1
ATOM 1766 C CA . ALA A 1 232 ? 3.574 6.430 -31.218 1.00 78.69 232 ALA A CA 1
ATOM 1767 C C . ALA A 1 232 ? 3.364 5.322 -32.265 1.00 78.69 232 ALA A C 1
ATOM 1769 O O . ALA A 1 232 ? 3.984 5.361 -33.325 1.00 78.69 232 ALA A O 1
ATOM 1770 N N . GLU A 1 233 ? 2.456 4.378 -32.004 1.00 76.81 233 GLU A N 1
ATOM 1771 C CA . GLU A 1 233 ? 2.072 3.331 -32.961 1.00 76.81 233 GLU A CA 1
ATOM 1772 C C . GLU A 1 233 ? 1.430 3.915 -34.232 1.00 76.81 233 GLU A C 1
ATOM 1774 O O . GLU A 1 233 ? 1.747 3.510 -35.348 1.00 76.81 233 GLU A O 1
ATOM 1779 N N . LEU A 1 234 ? 0.553 4.913 -34.087 1.00 80.12 234 LEU A N 1
ATOM 1780 C CA . LEU A 1 234 ? -0.054 5.591 -35.236 1.00 80.12 234 LEU A CA 1
ATOM 1781 C C . LEU A 1 234 ? 0.985 6.378 -36.051 1.00 80.12 234 LEU A C 1
ATOM 1783 O O . LEU A 1 234 ? 0.931 6.380 -37.281 1.00 80.12 234 LEU A O 1
ATOM 1787 N N . ALA A 1 235 ? 1.951 7.016 -35.385 1.00 78.38 235 ALA A N 1
ATOM 1788 C CA . ALA A 1 235 ? 3.032 7.738 -36.053 1.00 78.38 235 ALA A CA 1
ATOM 1789 C C . ALA A 1 235 ? 3.970 6.801 -36.836 1.00 78.38 235 ALA A C 1
ATOM 1791 O O . ALA A 1 235 ? 4.397 7.151 -37.937 1.00 78.38 235 ALA A O 1
ATOM 1792 N N . SER A 1 236 ? 4.262 5.604 -36.313 1.00 69.00 236 SER A N 1
ATOM 1793 C CA . SER A 1 236 ? 5.074 4.605 -37.020 1.00 69.00 236 SER A CA 1
ATOM 1794 C C . SER A 1 236 ? 4.323 3.926 -38.171 1.00 69.00 236 SER A C 1
ATOM 1796 O O . SER A 1 236 ? 4.945 3.561 -39.163 1.00 69.00 236 SER A O 1
ATOM 1798 N N . ALA A 1 237 ? 2.993 3.814 -38.103 1.00 65.25 237 ALA A N 1
ATOM 1799 C CA . ALA A 1 237 ? 2.180 3.358 -39.232 1.00 65.25 237 ALA A CA 1
ATOM 1800 C C . ALA A 1 237 ? 2.116 4.400 -40.372 1.00 65.25 237 ALA A C 1
ATOM 1802 O O . ALA A 1 237 ? 2.116 4.042 -41.551 1.00 65.25 237 ALA A O 1
ATOM 1803 N N . GLY A 1 238 ? 2.108 5.696 -40.035 1.00 56.66 238 GLY A N 1
ATOM 1804 C CA . GLY A 1 238 ? 2.047 6.800 -41.002 1.00 56.66 238 GLY A CA 1
ATOM 1805 C C . GLY A 1 238 ? 3.317 7.013 -41.838 1.00 56.66 238 GLY A C 1
ATOM 1806 O O . GLY A 1 238 ? 3.248 7.630 -42.900 1.00 56.66 238 GLY A O 1
ATOM 1807 N N . SER A 1 239 ? 4.469 6.479 -41.418 1.00 51.22 239 SER A N 1
ATOM 1808 C CA . SER A 1 239 ? 5.739 6.599 -42.153 1.00 51.22 239 SER A CA 1
ATOM 1809 C C . SER A 1 239 ? 5.884 5.616 -43.326 1.00 51.22 239 SER A C 1
ATOM 1811 O O . SER A 1 239 ? 6.871 5.682 -44.055 1.00 51.22 239 SER A O 1
ATOM 1813 N N . SER A 1 240 ? 4.890 4.752 -43.576 1.00 47.53 240 SER A N 1
ATOM 1814 C CA . SER A 1 240 ? 4.881 3.818 -44.718 1.00 47.53 240 SER A CA 1
ATOM 1815 C C . SER A 1 240 ? 4.392 4.427 -46.045 1.00 47.53 240 SER A C 1
ATOM 1817 O O . SER A 1 240 ? 4.110 3.696 -46.997 1.00 47.53 240 SER A O 1
ATOM 1819 N N . PHE A 1 241 ? 4.317 5.757 -46.169 1.00 49.88 241 PHE A N 1
ATOM 1820 C CA . PHE A 1 241 ? 4.104 6.393 -47.471 1.00 49.88 241 PHE A CA 1
ATOM 1821 C C . PHE A 1 241 ? 5.352 6.222 -48.339 1.00 49.88 241 PHE A C 1
ATOM 1823 O O . PHE A 1 241 ? 6.322 6.971 -48.238 1.00 49.88 241 PHE A O 1
ATOM 1830 N N . SER A 1 242 ? 5.313 5.211 -49.211 1.00 53.41 242 SER A N 1
ATOM 1831 C CA . SER A 1 242 ? 6.316 5.019 -50.255 1.00 53.41 242 SER A CA 1
ATOM 1832 C C . SER A 1 242 ? 6.511 6.327 -51.034 1.00 53.41 242 SER A C 1
ATOM 1834 O O . SER A 1 242 ? 5.532 6.853 -51.576 1.00 53.41 242 SER A O 1
ATOM 1836 N N . PRO A 1 243 ? 7.751 6.836 -51.168 1.00 54.81 243 PRO A N 1
ATOM 1837 C CA . PRO A 1 243 ? 8.029 8.101 -51.853 1.00 54.81 243 PRO A CA 1
ATOM 1838 C C . PRO A 1 243 ? 7.585 8.104 -53.328 1.00 54.81 243 PRO A C 1
ATOM 1840 O O . PRO A 1 243 ? 7.436 9.168 -53.924 1.00 54.81 243 PRO A O 1
ATOM 1843 N N . GLY A 1 244 ? 7.292 6.932 -53.908 1.00 55.28 244 GLY A N 1
ATOM 1844 C CA . GLY A 1 244 ? 6.719 6.809 -55.248 1.00 55.28 244 GLY A CA 1
ATOM 1845 C C . GLY A 1 244 ? 5.277 7.318 -55.368 1.00 55.28 244 GLY A C 1
ATOM 1846 O O . GLY A 1 244 ? 4.957 7.978 -56.352 1.00 55.28 244 GLY A O 1
ATOM 1847 N N . LEU A 1 245 ? 4.403 7.087 -54.377 1.00 54.94 245 LEU A N 1
ATOM 1848 C CA . LEU A 1 245 ? 2.981 7.458 -54.487 1.00 54.94 245 LEU A CA 1
ATOM 1849 C C . LEU A 1 245 ? 2.754 8.974 -54.450 1.00 54.94 245 LEU A C 1
ATOM 1851 O O . LEU A 1 245 ? 1.887 9.475 -55.163 1.00 54.94 245 LEU A O 1
ATOM 1855 N N . GLY A 1 246 ? 3.559 9.715 -53.683 1.00 58.50 246 GLY A N 1
ATOM 1856 C CA . GLY A 1 246 ? 3.482 11.179 -53.645 1.00 58.50 246 GLY A CA 1
ATOM 1857 C C . GLY A 1 246 ? 3.790 11.818 -55.002 1.00 58.50 246 GLY A C 1
ATOM 1858 O O . GLY A 1 246 ? 3.119 12.767 -55.406 1.00 58.50 246 GLY A O 1
ATOM 1859 N N . TRP A 1 247 ? 4.743 11.246 -55.746 1.00 63.19 247 TRP A N 1
ATOM 1860 C CA . TRP A 1 247 ? 5.097 11.702 -57.092 1.00 63.19 247 TRP A CA 1
ATOM 1861 C C . TRP A 1 247 ? 3.989 11.417 -58.111 1.00 63.19 247 TRP A C 1
ATOM 1863 O O . TRP A 1 247 ? 3.680 12.286 -58.921 1.00 63.19 247 TRP A O 1
ATOM 1873 N N . PHE A 1 248 ? 3.335 10.250 -58.041 1.00 67.94 248 PHE A N 1
ATOM 1874 C CA . PHE A 1 248 ? 2.206 9.931 -58.926 1.00 67.94 248 PHE A CA 1
ATOM 1875 C C . PHE A 1 248 ? 0.984 10.819 -58.666 1.00 67.94 248 PHE A C 1
ATOM 1877 O O . PHE A 1 248 ? 0.338 11.254 -59.618 1.00 67.94 248 PHE A O 1
ATOM 1884 N N . VAL A 1 249 ? 0.691 11.144 -57.403 1.00 71.81 249 VAL A N 1
ATOM 1885 C CA . VAL A 1 249 ? -0.412 12.056 -57.056 1.00 71.81 249 VAL A CA 1
ATOM 1886 C C . VAL A 1 249 ? -0.103 13.484 -57.513 1.00 71.81 249 VAL A C 1
ATOM 1888 O O . VAL A 1 249 ? -0.945 14.112 -58.151 1.00 71.81 249 VAL A O 1
ATOM 1891 N N . LEU A 1 250 ? 1.114 13.985 -57.275 1.00 71.94 250 LEU A N 1
ATOM 1892 C CA . LEU A 1 250 ? 1.535 15.311 -57.746 1.00 71.94 250 LEU A CA 1
ATOM 1893 C C . LEU A 1 250 ? 1.561 15.403 -59.278 1.00 71.94 250 LEU A C 1
ATOM 1895 O O . LEU A 1 250 ? 1.080 16.390 -59.835 1.00 71.94 250 LEU A O 1
ATOM 1899 N N . ALA A 1 251 ? 2.056 14.371 -59.966 1.00 77.94 251 ALA A N 1
ATOM 1900 C CA . ALA A 1 251 ? 2.032 14.293 -61.425 1.00 77.94 251 ALA A CA 1
ATOM 1901 C C . ALA A 1 251 ? 0.595 14.241 -61.967 1.00 77.94 251 ALA A C 1
ATOM 1903 O O . ALA A 1 251 ? 0.284 14.928 -62.938 1.00 77.94 251 ALA A O 1
ATOM 1904 N N . GLY A 1 252 ? -0.299 13.492 -61.313 1.00 80.81 252 GLY A N 1
ATOM 1905 C CA . GLY A 1 252 ? -1.719 13.437 -61.658 1.00 80.81 252 GLY A CA 1
ATOM 1906 C C . GLY A 1 252 ? -2.413 14.794 -61.521 1.00 80.81 252 GLY A C 1
ATOM 1907 O O . GLY A 1 252 ? -3.112 15.218 -62.439 1.00 80.81 252 GLY A O 1
ATOM 1908 N N . VAL A 1 253 ? -2.162 15.519 -60.426 1.00 83.38 253 VAL A N 1
ATOM 1909 C CA . VAL A 1 253 ? -2.706 16.870 -60.196 1.00 83.38 253 VAL A CA 1
ATOM 1910 C C . VAL A 1 253 ? -2.149 17.879 -61.206 1.00 83.38 253 VAL A C 1
ATOM 1912 O O . VAL A 1 253 ? -2.905 18.688 -61.746 1.00 83.38 253 VAL A O 1
ATOM 1915 N N . LEU A 1 254 ? -0.853 17.809 -61.527 1.00 82.69 254 LEU A N 1
ATOM 1916 C CA . LEU A 1 254 ? -0.227 18.651 -62.553 1.00 82.69 254 LEU A CA 1
ATOM 1917 C C . LEU A 1 254 ? -0.793 18.381 -63.951 1.00 82.69 254 LEU A C 1
ATOM 1919 O O . LEU A 1 254 ? -1.085 19.326 -64.682 1.00 82.69 254 LEU A O 1
ATOM 1923 N N . LEU A 1 255 ? -0.997 17.114 -64.319 1.00 83.88 255 LEU A N 1
ATOM 1924 C CA . LEU A 1 255 ? -1.604 16.743 -65.599 1.00 83.88 255 LEU A CA 1
ATOM 1925 C C . LEU A 1 255 ? -3.053 17.231 -65.701 1.00 83.88 255 LEU A C 1
ATOM 1927 O O . LEU A 1 255 ? -3.436 17.770 -66.739 1.00 83.88 255 LEU A O 1
ATOM 1931 N N . LEU A 1 256 ? -3.832 17.127 -64.620 1.00 81.75 256 LEU A N 1
ATOM 1932 C CA . LEU A 1 256 ? -5.188 17.677 -64.539 1.00 81.75 256 LEU A CA 1
ATOM 1933 C C . LEU A 1 256 ? -5.197 19.203 -64.683 1.00 81.75 256 LEU A C 1
ATOM 1935 O O . LEU A 1 256 ? -6.005 19.745 -65.436 1.00 81.75 256 LEU A O 1
ATOM 1939 N N . ALA A 1 257 ? -4.267 19.901 -64.030 1.00 80.62 257 ALA A N 1
ATOM 1940 C CA . ALA A 1 257 ? -4.133 21.350 -64.147 1.00 80.62 257 ALA A CA 1
ATOM 1941 C C . ALA A 1 257 ? -3.738 21.783 -65.571 1.00 80.62 257 ALA A C 1
ATOM 1943 O O . ALA A 1 257 ? -4.297 22.741 -66.105 1.00 80.62 257 ALA A O 1
ATOM 1944 N N . VAL A 1 258 ? -2.819 21.061 -66.222 1.00 81.25 258 VAL A N 1
ATOM 1945 C CA . VAL A 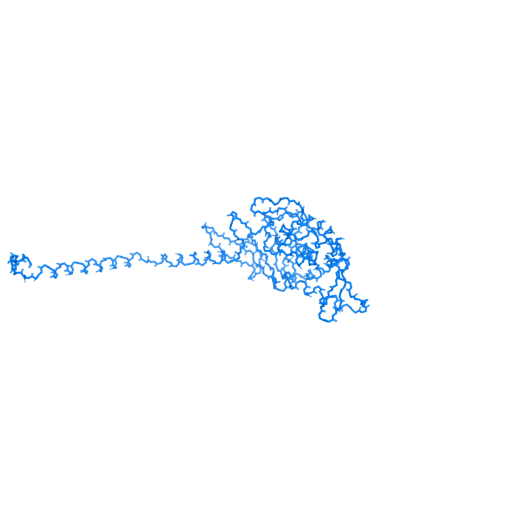1 258 ? -2.427 21.316 -67.620 1.00 81.25 258 VAL A CA 1
ATOM 1946 C C . VAL A 1 258 ? -3.580 21.020 -68.580 1.00 81.25 258 VAL A C 1
ATOM 1948 O O . VAL A 1 258 ? -3.808 21.793 -69.511 1.00 81.25 258 VAL A O 1
ATOM 1951 N N . TYR A 1 259 ? -4.335 19.945 -68.347 1.00 79.25 259 TYR A N 1
ATOM 1952 C CA . TYR A 1 259 ? -5.521 19.601 -69.130 1.00 79.25 259 TYR A CA 1
ATOM 1953 C C . TYR A 1 259 ? -6.602 20.685 -69.024 1.00 79.25 259 TYR A C 1
ATOM 1955 O O . TYR A 1 259 ? -7.080 21.178 -70.045 1.00 79.25 259 TYR A O 1
ATOM 1963 N N . MET A 1 260 ? -6.908 21.142 -67.806 1.00 76.62 260 MET A N 1
ATOM 1964 C CA . MET A 1 260 ? -7.852 22.240 -67.561 1.00 76.62 260 MET A CA 1
ATOM 1965 C C . MET A 1 260 ? -7.389 23.548 -68.221 1.00 76.62 260 MET A C 1
ATOM 1967 O O . MET A 1 260 ? -8.184 24.253 -68.840 1.00 76.62 260 MET A O 1
ATOM 1971 N N . LYS A 1 261 ? -6.085 23.850 -68.176 1.00 72.44 261 LYS A N 1
ATOM 1972 C CA . LYS A 1 261 ? -5.511 25.043 -68.819 1.00 72.44 261 LYS A CA 1
ATOM 1973 C C . LYS A 1 261 ? -5.539 24.963 -70.352 1.00 72.44 261 LYS A C 1
ATOM 1975 O O . LYS A 1 261 ? -5.717 25.984 -71.009 1.00 72.44 261 LYS A O 1
ATOM 1980 N N . ARG A 1 262 ? -5.411 23.763 -70.934 1.00 69.31 262 ARG A N 1
ATOM 1981 C CA . ARG A 1 262 ? -5.579 23.529 -72.382 1.00 69.31 262 ARG A CA 1
ATOM 1982 C C . ARG A 1 262 ? -7.037 23.639 -72.832 1.00 69.31 262 ARG A C 1
ATOM 1984 O O . ARG A 1 262 ? -7.285 24.190 -73.903 1.00 69.31 262 ARG A O 1
ATOM 1991 N N . GLN A 1 263 ? -7.994 23.186 -72.021 1.00 63.12 263 GLN A N 1
ATOM 1992 C CA . GLN A 1 263 ?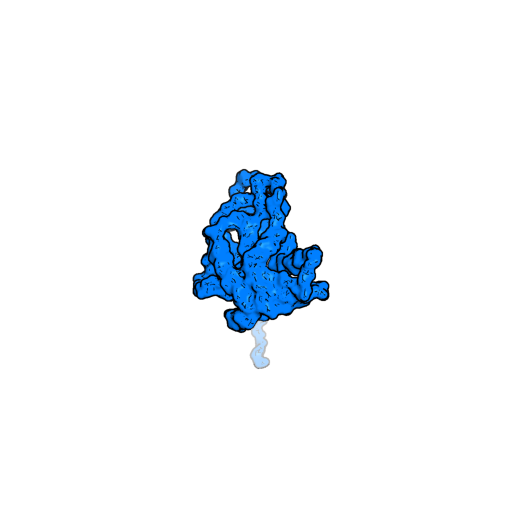 -9.415 23.414 -72.307 1.00 63.12 263 GLN A CA 1
ATOM 1993 C C . GLN A 1 263 ? -9.789 24.901 -72.219 1.00 63.12 263 GLN A C 1
ATOM 1995 O O . GLN A 1 263 ? -10.515 25.393 -73.075 1.00 63.12 263 GLN A O 1
ATOM 2000 N N . ALA A 1 264 ? -9.211 25.652 -71.276 1.00 59.28 264 ALA A N 1
ATOM 2001 C CA . ALA A 1 264 ? -9.416 27.100 -71.186 1.00 59.28 264 ALA A CA 1
ATOM 2002 C C . ALA A 1 264 ? -8.809 27.894 -72.367 1.00 59.28 264 ALA A C 1
ATOM 2004 O O . ALA A 1 264 ? -9.263 28.995 -72.659 1.00 59.28 264 ALA A O 1
ATOM 2005 N N . GLY A 1 265 ? -7.800 27.351 -73.060 1.00 56.06 265 GLY A N 1
ATOM 2006 C CA . GLY A 1 265 ? -7.126 28.005 -74.191 1.00 56.06 265 GLY A CA 1
ATOM 2007 C C . GLY A 1 265 ? -7.718 27.721 -75.579 1.00 56.06 265 GLY A C 1
ATOM 2008 O O . GLY A 1 265 ? -7.215 28.261 -76.559 1.00 56.06 265 GLY A O 1
ATOM 2009 N N . SER A 1 266 ? -8.748 26.873 -75.687 1.00 53.94 266 SER A N 1
ATOM 2010 C CA . SER A 1 266 ? -9.364 26.475 -76.971 1.00 53.94 266 SER A CA 1
ATOM 2011 C C . SER A 1 266 ? -10.812 26.956 -77.157 1.00 53.94 266 SER A C 1
ATOM 2013 O O . SER A 1 266 ? -11.465 26.588 -78.131 1.00 53.94 266 SER A O 1
ATOM 2015 N N . GLY A 1 267 ? -11.310 27.826 -76.272 1.00 44.25 267 GLY A N 1
ATOM 2016 C CA . GLY A 1 267 ? -12.622 28.463 -76.400 1.00 44.25 267 GLY A CA 1
ATOM 2017 C C . GLY A 1 267 ? -12.546 29.834 -77.075 1.00 44.25 267 GLY A C 1
ATOM 2018 O O . GLY A 1 267 ? -12.147 30.813 -76.453 1.00 44.25 267 GLY A O 1
ATOM 2019 N N . SER A 1 268 ? -12.968 29.915 -78.338 1.00 47.47 268 SER A N 1
ATOM 2020 C CA . SER A 1 268 ? -13.317 31.176 -79.002 1.00 47.47 268 SER A CA 1
ATOM 2021 C C . SER A 1 268 ? -14.591 31.762 -78.379 1.00 47.47 268 SER A C 1
ATOM 2023 O O . SER A 1 268 ? -15.646 31.144 -78.470 1.00 47.47 268 SER A O 1
ATOM 2025 N N . TYR A 1 269 ? -14.506 32.953 -77.783 1.00 41.34 269 TYR A N 1
ATOM 2026 C CA . TYR A 1 269 ? -15.635 33.857 -77.511 1.00 41.34 269 TYR A CA 1
ATOM 2027 C C . TYR A 1 269 ? -15.107 35.283 -77.738 1.00 41.34 269 TYR A C 1
ATOM 2029 O O . TYR A 1 269 ? -14.294 35.787 -76.973 1.00 41.34 269 TYR A O 1
ATOM 2037 N N . SER A 1 270 ? -15.283 35.840 -78.938 1.00 37.38 270 SER A N 1
ATOM 2038 C CA . SER A 1 270 ? -16.439 36.667 -79.327 1.00 37.38 270 SER A CA 1
ATOM 2039 C C . SER A 1 270 ? -16.732 37.775 -78.310 1.00 37.38 270 SER A C 1
ATOM 2041 O O . SER A 1 270 ? -17.205 37.515 -77.209 1.00 37.38 270 SER A O 1
ATOM 2043 N N . SER A 1 271 ? -16.438 39.013 -78.712 1.00 40.59 271 SER A N 1
ATOM 2044 C CA . SER A 1 271 ? -16.641 40.248 -77.955 1.00 40.59 271 SER A CA 1
ATOM 2045 C C . SER A 1 271 ? -18.079 40.415 -77.464 1.00 40.59 271 SER A C 1
ATOM 2047 O O . SER A 1 271 ? -19.008 40.314 -78.266 1.00 40.59 271 SER A O 1
ATOM 2049 N N . LEU A 1 272 ? -18.255 40.829 -76.211 1.00 38.66 272 LEU A N 1
ATOM 2050 C CA . LEU A 1 272 ? -19.456 41.530 -75.764 1.00 38.66 272 LEU A CA 1
ATOM 2051 C C . LEU A 1 272 ? -19.030 42.818 -75.054 1.00 38.66 272 LEU A C 1
ATOM 2053 O O . LEU A 1 272 ? -18.309 42.799 -74.059 1.00 38.66 272 LEU A O 1
ATOM 2057 N N . ARG A 1 273 ? -19.431 43.931 -75.678 1.00 36.81 273 ARG A N 1
ATOM 2058 C CA . ARG A 1 273 ? -19.273 45.324 -75.252 1.00 36.81 273 ARG A CA 1
ATOM 2059 C C . ARG A 1 273 ? -19.827 45.547 -73.844 1.00 36.81 273 ARG A C 1
ATOM 2061 O O . ARG A 1 273 ? -20.949 45.148 -73.550 1.00 36.81 273 ARG A O 1
ATOM 2068 N N . LEU A 1 274 ? -19.062 46.286 -73.048 1.00 41.09 274 LEU A N 1
ATOM 2069 C CA . LEU A 1 274 ? -19.573 47.165 -72.000 1.00 41.09 274 LEU A CA 1
ATOM 2070 C C . LEU A 1 274 ? -20.092 48.434 -72.678 1.00 41.09 274 LEU A C 1
ATOM 2072 O O . LEU A 1 274 ? -19.325 49.051 -73.407 1.00 41.09 274 LEU A O 1
ATOM 2076 N N . ASP A 1 275 ? -21.371 48.750 -72.484 1.00 38.91 275 ASP A N 1
ATOM 2077 C CA . ASP A 1 275 ? -21.907 50.106 -72.285 1.00 38.91 275 ASP A CA 1
ATOM 2078 C C . ASP A 1 275 ? -23.442 50.035 -72.272 1.00 38.91 275 ASP A C 1
ATOM 2080 O O . ASP A 1 275 ? -24.042 49.724 -73.295 1.00 38.91 275 ASP A O 1
ATOM 2084 N N . GLU A 1 276 ? -24.065 50.273 -71.110 1.00 38.03 276 GLU A N 1
ATOM 2085 C CA . GLU A 1 276 ? -25.124 51.284 -70.913 1.00 38.03 276 GLU A CA 1
ATOM 2086 C C . GLU A 1 276 ? -25.927 51.103 -69.597 1.00 38.03 276 GLU A C 1
ATOM 2088 O O . GLU A 1 276 ? -26.211 49.989 -69.165 1.00 38.03 276 GLU A O 1
ATOM 2093 N N . PHE A 1 277 ? -26.319 52.260 -69.030 1.00 38.25 277 PHE A N 1
ATOM 2094 C CA . PHE A 1 277 ? -27.223 52.547 -67.890 1.00 38.25 277 PHE A CA 1
ATOM 2095 C C . PHE A 1 277 ? -26.717 52.147 -66.489 1.00 38.25 277 PHE A C 1
ATOM 2097 O O . PHE A 1 277 ? -26.604 50.979 -66.157 1.00 38.25 277 PHE A O 1
ATOM 2104 N N . LYS A 1 278 ? -26.327 53.041 -65.564 1.00 39.72 278 LYS A N 1
ATOM 2105 C CA . LYS A 1 278 ? -26.779 54.398 -65.175 1.00 39.72 278 LYS A CA 1
ATOM 2106 C C . LYS A 1 278 ? -28.289 54.487 -64.870 1.00 39.72 278 LYS A C 1
ATOM 2108 O O . LYS A 1 278 ? -29.082 54.614 -65.794 1.00 39.72 278 LYS A O 1
ATOM 2113 N N . LYS A 1 279 ? -28.568 54.593 -63.558 1.00 37.22 279 LYS A N 1
ATOM 2114 C CA . LYS A 1 279 ? -29.840 54.730 -62.814 1.00 37.22 279 LYS A CA 1
ATOM 2115 C C . LYS A 1 279 ? -30.595 53.445 -62.499 1.00 37.22 279 LYS A C 1
ATOM 2117 O O . LYS A 1 279 ? -31.109 52.810 -63.434 1.00 37.22 279 LYS A O 1
#

Foldseek 3Di:
DFKDKDKDFDDPPPPDPPPQWDWDCDPNDITIMGIDMDGCLDLVSLVLVLVVVQVPDPDDDPQGERQQFFAQDWDDDPNHIYGYDLHLVVLLVSLLVVFAPPDAPDPDAQGPNHDDDDDDAAAEAEDLLLCLPQQQCLLVDQQDPQSKDKDFLLSLSVSLSVLSNHHPVRQLVSRVPGPCSVVSRNSSNSSSNSSSSCVSRPPDRGGIYMYHQDDPNHGDDVVVVVVVSVVVVVVVVVVPPDPVVVVVVVVVVVVVVVVVVVVVVPDDDDDDDDDDDDD

Mean predicted aligned error: 10.73 Å

Sequence (279 aa):
GGSVQIVFETPASSKAPAGYMQSLSFGGRDHSIYVKSHLGYGLDAARSAMFDMLVQKKGGEKPIRHPCLPKGETMEYKQVSFVGDGDWHRCFKLQLKLFDNRSCPHSSCSFNGAFQPTLTQGFKGFSYMYDRTTAIGLLDGQPKQFGSQVMSQQDIATAGERLCALDKSEAARRFSTHQDASKSSNFCGDVAYVAALLTALGFPPSAQLTMTNKIKDVELVWTLGAMLAKSAELASAGSSFSPGLGWFVLAGVLLLAVYMKRQAGSGSYSSLRLDEFKK

Radius of gyration: 31.32 Å; Cα contacts (8 Å, |Δi|>4): 398; chains: 1; bounding box: 49×77×101 Å

InterPro domains:
  IPR000407 Nucleoside phosphatase GDA1/CD39 [PF01150] (1-231)
  IPR000407 Nucleoside phosphatase GDA1/CD39 [PTHR11782] (1-237)

Organism: NCBI:txid156174